Protein AF-A0A9X4KDI1-F1 (afdb_monomer_lite)

Foldseek 3Di:
DLLCCCVVVVDQDPVVSCVVPVPCVPPNPCVVVSLVSSCVNCPPSRDPVVNPADDQDPQAPDHPVRLLVCCVVVVPQALLCSCVVRVGNDSVDDLRSLLVSLVSNCVVPVPRHDRDLVSFDPCSNLLWDQDPVRATKFWFDDQLLDDDPVLVVLVVVLCVVQVQVDWDQDPQNTTIRTDGHSVCSVVSCVSSVGHRQCCQGQFANHEHFDCAPVPDPQHQGRRRVVRNVVCVVRVPPRDHGPDYHYGYRHDPPDDDPDDDDDDD

Sequence (264 aa):
MIVDAIRERELTTVDEIKLATGATRSCGGCKPVVEQILKLTLGDKYDSAAAKQAGICDCTPLSRDEVVAAIKEKGLITSKEVRYALDWNNKEGCSKCRPALNYYLGMIWPQEHEDEKDSRFVNERMHGNIQKDGTFGVVPRMYGGVTTPEDLRLIADVAVKYNVKLVKVTGGQRLDLLGVKREDLPAIWSDLGMPSGYAYAKALRTVKTCVGSQFCRFGTKDSMGMGIVLEKSTSGSTCRPSSRWRSTAVRATAPSRRRRISAS

InterPro domains:
  IPR005117 Nitrite/Sulfite reductase ferredoxin-like domain [PF03460] (130-192)
  IPR007419 BFD-like [2Fe-2S]-binding domain [PF04324] (1-39)
  IPR007419 BFD-like [2Fe-2S]-binding domain [PF04324] (56-105)
  IPR036136 Nitrite/Sulfite reductase ferredoxin-like domain superfamily [SSF55124] (91-210)
  IPR041854 BFD-like [2Fe-2S]-binding domain superfamily [G3DSA:1.10.10.1100] (1-43)
  IPR045854 Nitrite and sulphite reductase 4Fe-4S domain-like superfamily [SSF56014] (202-236)
  IPR052034 Nitrite reductase [NAD(P)H]-like [PTHR43809] (2-233)

Structure (mmCIF, N/CA/C/O backbone):
data_AF-A0A9X4KDI1-F1
#
_entry.id   AF-A0A9X4KDI1-F1
#
loop_
_atom_site.group_PDB
_atom_site.id
_atom_site.type_symbol
_atom_site.label_atom_id
_atom_site.label_alt_id
_atom_site.label_comp_id
_atom_site.label_asym_id
_atom_site.label_entity_id
_atom_site.label_seq_id
_atom_site.pdbx_PDB_ins_code
_atom_site.Cartn_x
_atom_site.Cartn_y
_atom_site.Cartn_z
_atom_site.occupancy
_atom_site.B_iso_or_equiv
_atom_site.auth_seq_id
_atom_site.auth_comp_id
_atom_site.auth_asym_id
_atom_site.auth_atom_id
_atom_site.pdbx_PDB_model_num
ATOM 1 N N . MET A 1 1 ? 5.965 13.837 32.698 1.00 72.38 1 MET A N 1
ATOM 2 C CA . MET A 1 1 ? 5.377 14.313 31.424 1.00 72.38 1 MET A CA 1
ATOM 3 C C . MET A 1 1 ? 3.939 13.837 31.198 1.00 72.38 1 MET A C 1
ATOM 5 O O . MET A 1 1 ? 3.096 14.687 30.973 1.00 72.38 1 MET A O 1
ATOM 9 N N . ILE A 1 2 ? 3.616 12.529 31.241 1.00 79.94 2 ILE A N 1
ATOM 10 C CA . ILE A 1 2 ? 2.208 12.067 31.119 1.00 79.94 2 ILE A CA 1
ATOM 11 C C . ILE A 1 2 ? 1.446 12.244 32.442 1.00 79.94 2 ILE A C 1
ATOM 13 O O . ILE A 1 2 ? 0.358 12.801 32.436 1.00 79.94 2 ILE A O 1
ATOM 17 N N . VAL A 1 3 ? 2.033 11.834 33.573 1.00 82.19 3 VAL A N 1
ATOM 18 C CA . VAL A 1 3 ? 1.427 11.996 34.911 1.00 82.19 3 VAL A CA 1
ATOM 19 C C . VAL A 1 3 ? 1.219 13.473 35.257 1.00 82.19 3 VAL A C 1
ATOM 21 O O . VAL A 1 3 ? 0.146 13.840 35.721 1.00 82.19 3 VAL A O 1
ATOM 24 N N . ASP A 1 4 ? 2.205 14.324 34.962 1.00 82.94 4 ASP A N 1
ATOM 25 C CA . ASP A 1 4 ? 2.094 15.774 35.181 1.00 82.94 4 ASP A CA 1
ATOM 26 C C . ASP A 1 4 ? 0.965 16.376 34.332 1.00 82.94 4 ASP A C 1
ATOM 28 O O . ASP A 1 4 ? 0.135 17.107 34.853 1.00 82.94 4 ASP A O 1
ATOM 32 N N . ALA A 1 5 ? 0.840 15.975 33.059 1.00 81.81 5 ALA A N 1
ATOM 33 C CA . ALA A 1 5 ? -0.253 16.425 32.197 1.00 81.81 5 ALA A CA 1
ATOM 34 C C . ALA A 1 5 ? -1.639 15.969 32.687 1.00 81.81 5 ALA A C 1
ATOM 36 O O . ALA A 1 5 ? -2.600 16.718 32.540 1.00 81.81 5 ALA A O 1
ATOM 37 N N . ILE A 1 6 ? -1.750 14.770 33.273 1.00 81.31 6 ILE A N 1
ATOM 38 C CA . ILE A 1 6 ? -2.996 14.286 33.892 1.00 81.31 6 ILE A CA 1
ATOM 39 C C . ILE A 1 6 ? -3.351 15.139 35.116 1.00 81.31 6 ILE A C 1
ATOM 41 O O . ILE A 1 6 ? -4.511 15.491 35.290 1.00 81.31 6 ILE A O 1
ATOM 45 N N . ARG A 1 7 ? -2.365 15.491 35.951 1.00 80.00 7 ARG A N 1
ATOM 46 C CA . ARG A 1 7 ? -2.583 16.252 37.193 1.00 80.00 7 ARG A CA 1
ATOM 47 C C . ARG A 1 7 ? -2.843 17.739 36.958 1.00 80.00 7 ARG A C 1
ATOM 49 O O . ARG A 1 7 ? -3.709 18.301 37.608 1.00 80.00 7 ARG A O 1
ATOM 56 N N . GLU A 1 8 ? -2.106 18.369 36.047 1.00 82.94 8 GLU A N 1
ATOM 57 C CA . GLU A 1 8 ? -2.199 19.813 35.782 1.00 82.94 8 GLU A CA 1
ATOM 58 C C . GLU A 1 8 ? -3.407 20.192 34.922 1.00 82.94 8 GLU A C 1
ATOM 60 O O . GLU A 1 8 ? -3.886 21.319 34.999 1.00 82.94 8 GLU A O 1
ATOM 65 N N . ARG A 1 9 ? -3.872 19.276 34.063 1.00 77.00 9 ARG A N 1
ATOM 66 C CA . ARG A 1 9 ? -4.963 19.531 33.106 1.00 77.00 9 ARG A CA 1
ATOM 67 C C . ARG A 1 9 ? -6.193 18.657 33.341 1.00 77.00 9 ARG A C 1
ATOM 69 O O . ARG A 1 9 ? -7.075 18.649 32.493 1.00 77.00 9 ARG A O 1
ATOM 76 N N . GLU A 1 10 ? -6.205 17.902 34.439 1.00 77.25 10 GLU A N 1
ATOM 77 C CA . GLU A 1 10 ? -7.308 17.027 34.863 1.00 77.25 10 GLU A CA 1
ATOM 78 C C . GLU A 1 10 ? -7.830 16.099 33.749 1.00 77.25 10 GLU A C 1
ATOM 80 O O . GLU A 1 10 ? -9.028 15.865 33.616 1.00 77.25 10 GLU A O 1
ATOM 85 N N . LEU A 1 11 ? -6.924 15.564 32.921 1.00 79.31 11 LEU A N 1
ATOM 86 C CA . LEU A 1 11 ? -7.298 14.726 31.776 1.00 79.31 11 LEU A CA 1
ATOM 87 C C . LEU A 1 11 ? -7.800 13.364 32.260 1.00 79.31 11 LEU A C 1
ATOM 89 O O . LEU A 1 11 ? -7.108 12.678 33.017 1.00 79.31 11 LEU A O 1
ATOM 93 N N . THR A 1 12 ? -8.961 12.943 31.770 1.00 75.31 12 THR A N 1
ATOM 94 C CA . THR A 1 12 ? -9.635 11.712 32.213 1.00 75.31 12 THR A CA 1
ATOM 95 C C . THR A 1 12 ? -9.639 10.619 31.151 1.00 75.31 12 THR A C 1
ATOM 97 O O . THR A 1 12 ? -9.780 9.440 31.481 1.00 75.31 12 THR A O 1
ATOM 100 N N . THR A 1 13 ? -9.407 10.973 29.881 1.00 75.81 13 THR A N 1
ATOM 101 C CA . THR A 1 13 ? -9.483 10.028 28.759 1.00 75.81 13 THR A CA 1
ATOM 102 C C . THR A 1 13 ? -8.156 9.843 28.016 1.00 75.81 13 THR A C 1
ATOM 104 O O . THR A 1 13 ? -7.264 10.696 27.997 1.00 75.81 13 THR A O 1
ATOM 107 N N . VAL A 1 14 ? -8.018 8.698 27.339 1.00 77.06 14 VAL A N 1
ATOM 108 C CA . VAL A 1 14 ? -6.842 8.392 26.504 1.00 77.06 14 VAL A CA 1
ATOM 109 C C . VAL A 1 14 ? -6.731 9.357 25.317 1.00 77.06 14 VAL A C 1
ATOM 111 O O . VAL A 1 14 ? -5.620 9.719 24.920 1.00 77.06 14 VAL A O 1
ATOM 114 N N . ASP A 1 15 ? -7.859 9.794 24.751 1.00 75.62 15 ASP A N 1
ATOM 115 C CA . ASP A 1 15 ? -7.873 10.716 23.612 1.00 75.62 15 ASP A CA 1
ATOM 116 C C . ASP A 1 15 ? -7.430 12.133 24.005 1.00 75.62 15 ASP A C 1
ATOM 118 O O . ASP A 1 15 ? -6.670 12.764 23.266 1.00 75.62 15 ASP A O 1
ATOM 122 N N . GLU A 1 16 ? -7.782 12.593 25.205 1.00 78.56 16 GLU A N 1
ATOM 123 C CA . GLU A 1 16 ? -7.271 13.841 25.780 1.00 78.56 16 GLU A CA 1
ATOM 124 C C . GLU A 1 16 ? -5.752 13.800 25.988 1.00 78.56 16 GLU A C 1
ATOM 126 O O . GLU A 1 16 ? -5.032 14.707 25.555 1.00 78.56 16 GLU A O 1
ATOM 131 N N . ILE A 1 17 ? -5.223 12.708 26.555 1.00 80.62 17 ILE A N 1
ATOM 132 C CA . ILE A 1 17 ? -3.769 12.515 26.695 1.00 80.62 17 ILE A CA 1
ATOM 133 C C . ILE A 1 17 ? -3.089 12.504 25.327 1.00 80.62 17 ILE A C 1
ATOM 135 O O . ILE A 1 17 ? -2.010 13.081 25.156 1.00 80.62 17 ILE A O 1
ATOM 139 N N . LYS A 1 18 ? -3.701 11.857 24.336 1.00 80.75 18 LYS A N 1
ATOM 140 C CA . LYS A 1 18 ? -3.181 11.785 22.969 1.00 80.75 18 LYS A CA 1
ATOM 141 C C . LYS A 1 18 ? -3.127 13.155 22.297 1.00 80.75 18 LYS A C 1
ATOM 143 O O . LYS A 1 18 ? -2.182 13.417 21.546 1.00 80.75 18 LYS A O 1
ATOM 148 N N . LEU A 1 19 ? -4.102 14.025 22.555 1.00 81.06 19 LEU A N 1
ATOM 149 C CA . LEU A 1 19 ? -4.108 15.404 22.067 1.00 81.06 19 LEU A CA 1
ATOM 150 C C . LEU A 1 19 ? -3.054 16.260 22.778 1.00 81.06 19 LEU A C 1
ATOM 152 O O . LEU A 1 19 ? -2.306 16.966 22.103 1.00 81.06 19 LEU A O 1
ATOM 156 N N . ALA A 1 20 ? -2.940 16.145 24.102 1.00 81.25 20 ALA A N 1
ATOM 157 C CA . ALA A 1 20 ? -2.051 16.976 24.912 1.00 81.25 20 ALA A CA 1
ATOM 158 C C . ALA A 1 20 ? -0.567 16.580 24.821 1.00 81.25 20 ALA A C 1
ATOM 160 O O . ALA A 1 20 ? 0.305 17.445 24.795 1.00 81.25 20 ALA A O 1
ATOM 161 N N . THR A 1 21 ? -0.265 15.279 24.780 1.00 81.00 21 THR A N 1
ATOM 162 C CA . THR A 1 21 ? 1.112 14.758 24.914 1.00 81.00 21 THR A CA 1
ATOM 163 C C . THR A 1 21 ? 1.635 14.076 23.652 1.00 81.00 21 THR A C 1
ATOM 165 O O . THR A 1 21 ? 2.826 13.787 23.544 1.00 81.00 21 THR A O 1
ATOM 168 N N . GLY A 1 22 ? 0.754 13.764 22.696 1.00 76.62 22 GLY A N 1
ATOM 169 C CA . GLY A 1 22 ? 1.100 12.982 21.509 1.00 76.62 22 GLY A CA 1
ATOM 170 C C . GLY A 1 22 ? 1.363 11.493 21.779 1.00 76.62 22 GLY A C 1
ATOM 171 O O . GLY A 1 22 ? 1.626 10.746 20.829 1.00 76.62 22 GLY A O 1
ATOM 172 N N . ALA A 1 23 ? 1.267 11.026 23.030 1.00 77.81 23 ALA A N 1
ATOM 173 C CA . ALA A 1 23 ? 1.320 9.603 23.353 1.00 77.81 23 ALA A CA 1
ATOM 174 C C . ALA A 1 23 ? 0.185 8.851 22.634 1.00 77.81 23 ALA A C 1
ATOM 176 O O . ALA A 1 23 ? -0.891 9.398 22.419 1.00 77.81 23 ALA A O 1
ATOM 177 N N . THR A 1 24 ? 0.420 7.598 22.224 1.00 75.00 24 THR A N 1
ATOM 178 C CA . THR A 1 24 ? -0.515 6.740 21.451 1.00 75.00 24 THR A CA 1
ATOM 179 C C . THR A 1 24 ? -0.845 7.183 20.013 1.00 75.00 24 THR A C 1
ATOM 181 O O . THR A 1 24 ? -1.535 6.457 19.299 1.00 75.00 24 THR A O 1
ATOM 184 N N . ARG A 1 25 ? -0.306 8.311 19.519 1.00 72.69 25 ARG A N 1
ATOM 185 C CA . ARG A 1 25 ? -0.670 8.881 18.205 1.00 72.69 25 ARG A CA 1
ATOM 186 C C . ARG A 1 25 ? -0.229 8.054 16.983 1.00 72.69 25 ARG A C 1
ATOM 188 O O . ARG A 1 25 ? -0.911 8.107 15.965 1.00 72.69 25 ARG A O 1
ATOM 195 N N . SER A 1 26 ? 0.894 7.330 17.044 1.00 59.78 26 SER A N 1
ATOM 196 C CA . SER A 1 26 ? 1.508 6.703 15.855 1.00 59.78 26 SER A CA 1
ATOM 197 C C . SER A 1 26 ? 1.258 5.195 15.730 1.00 59.78 26 SER A C 1
ATOM 199 O O . SER A 1 26 ? 0.545 4.756 14.835 1.00 59.78 26 SER A O 1
ATOM 201 N N . CYS A 1 27 ? 1.857 4.385 16.602 1.00 61.78 27 CYS A N 1
ATOM 202 C CA . CYS A 1 27 ? 1.817 2.922 16.521 1.00 61.78 27 CYS A CA 1
ATOM 203 C C . CYS A 1 27 ? 0.787 2.283 17.463 1.00 61.78 27 CYS A C 1
ATOM 205 O O . CYS A 1 27 ? 0.544 1.082 17.368 1.00 61.78 27 CYS A O 1
ATOM 207 N N . GLY A 1 28 ? 0.228 3.059 18.399 1.00 67.38 28 GLY A N 1
ATOM 208 C CA . GLY A 1 28 ? -0.720 2.589 19.414 1.00 67.38 28 GLY A CA 1
ATOM 209 C C . GLY A 1 28 ? -0.148 1.591 20.431 1.00 67.38 28 GLY A C 1
ATOM 210 O O . GLY A 1 28 ? -0.862 1.195 21.341 1.00 67.38 28 GLY A O 1
ATOM 211 N N . GLY A 1 29 ? 1.127 1.196 20.321 1.00 75.44 29 GLY A N 1
ATOM 212 C CA . GLY A 1 29 ? 1.723 0.159 21.173 1.00 75.44 29 GLY A CA 1
ATOM 213 C C . GLY A 1 29 ? 1.796 0.537 22.653 1.00 75.44 29 GLY A C 1
ATOM 214 O O . GLY A 1 29 ? 1.696 -0.329 23.510 1.00 75.44 29 GLY A O 1
ATOM 215 N N . CYS A 1 30 ? 1.904 1.832 22.962 1.00 79.50 30 CYS A N 1
ATOM 216 C CA . CYS A 1 30 ? 1.895 2.327 24.337 1.00 79.50 30 CYS A CA 1
ATOM 217 C C . CYS A 1 30 ? 0.488 2.559 24.911 1.00 79.50 30 CYS A C 1
ATOM 219 O O . CYS A 1 30 ? 0.387 2.946 26.070 1.00 79.50 30 CYS A O 1
ATOM 221 N N . LYS A 1 31 ? -0.592 2.322 24.148 1.00 79.81 31 LYS A N 1
ATOM 222 C CA . LYS A 1 31 ? -1.971 2.564 24.607 1.00 79.81 31 LYS A CA 1
ATOM 223 C C . LYS A 1 31 ? -2.327 1.801 25.898 1.00 79.81 31 LYS A C 1
ATOM 225 O O . LYS A 1 31 ? -2.778 2.466 26.825 1.00 79.81 31 LYS A O 1
ATOM 230 N N . PRO A 1 32 ? -2.028 0.493 26.040 1.00 81.81 32 PRO A N 1
ATOM 231 C CA . PRO A 1 32 ? -2.347 -0.241 27.270 1.00 81.81 32 PRO A CA 1
ATOM 232 C C . PRO A 1 32 ? -1.590 0.289 28.496 1.00 81.81 32 PRO A C 1
ATOM 234 O O . PRO A 1 32 ? -2.118 0.323 29.600 1.00 81.81 32 PRO A O 1
ATOM 237 N N . VAL A 1 33 ? -0.350 0.747 28.299 1.00 84.00 33 VAL A N 1
ATOM 238 C CA . VAL A 1 33 ? 0.472 1.323 29.374 1.00 84.00 33 VAL A CA 1
ATOM 239 C C . VAL A 1 33 ? -0.074 2.688 29.800 1.00 84.00 33 VAL A C 1
ATOM 241 O O . VAL A 1 33 ? -0.097 3.004 30.983 1.00 84.00 33 VAL A O 1
ATOM 244 N N . VAL A 1 34 ? -0.560 3.495 28.853 1.00 82.81 34 VAL A N 1
ATOM 245 C CA . VAL A 1 34 ? -1.196 4.789 29.154 1.00 82.81 34 VAL A CA 1
ATOM 246 C C . VAL A 1 34 ? -2.523 4.598 29.896 1.00 82.81 34 VAL A C 1
ATOM 248 O O . VAL A 1 34 ? -2.781 5.332 30.844 1.00 82.81 34 VAL A O 1
ATOM 251 N N . GLU A 1 35 ? -3.319 3.589 29.538 1.00 81.88 35 GLU A N 1
ATOM 252 C CA . GLU A 1 35 ? -4.541 3.216 30.272 1.00 81.88 35 GLU A CA 1
ATOM 253 C C . GLU A 1 35 ? -4.233 2.775 31.712 1.00 81.88 35 GLU A C 1
ATOM 255 O O . GLU A 1 35 ? -4.928 3.171 32.645 1.00 81.88 35 GLU A O 1
ATOM 260 N N . GLN A 1 36 ? -3.147 2.024 31.924 1.00 82.00 36 GLN A N 1
ATOM 261 C CA . GLN A 1 36 ? -2.684 1.667 33.270 1.00 82.00 36 GLN A CA 1
ATOM 262 C C . GLN A 1 36 ? -2.247 2.895 34.079 1.00 82.00 36 GLN A C 1
ATOM 264 O O . GLN A 1 36 ? -2.590 3.002 35.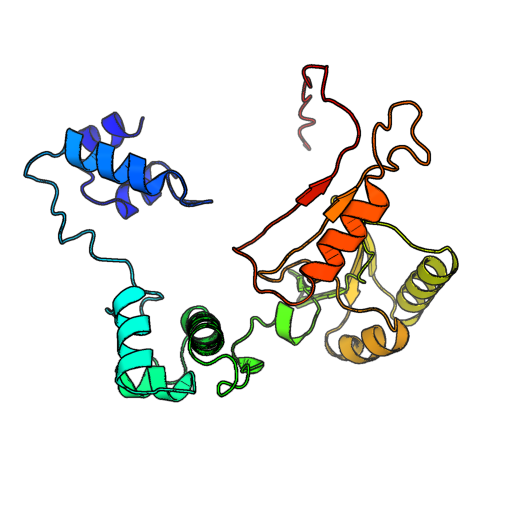253 1.00 82.00 36 GLN A O 1
ATOM 269 N N . ILE A 1 37 ? -1.529 3.841 33.462 1.00 84.62 37 ILE A N 1
ATOM 270 C CA . ILE A 1 37 ? -1.122 5.093 34.120 1.00 84.62 37 ILE A CA 1
ATOM 271 C C . ILE A 1 37 ? -2.352 5.928 34.495 1.00 84.62 37 ILE A C 1
ATOM 273 O O . ILE A 1 37 ? -2.413 6.429 35.615 1.00 84.62 37 ILE A O 1
ATOM 277 N N . LEU A 1 38 ? -3.344 6.045 33.607 1.00 80.56 38 LEU A N 1
ATOM 278 C CA . LEU A 1 38 ? -4.619 6.712 33.895 1.00 80.56 38 LEU A CA 1
ATOM 279 C C . LEU A 1 38 ? -5.330 6.066 35.088 1.00 80.56 38 LEU A C 1
ATOM 281 O O . LEU A 1 38 ? -5.679 6.767 36.035 1.00 80.56 38 LEU A O 1
ATOM 285 N N . LYS A 1 39 ? -5.449 4.733 35.091 1.00 80.75 39 LYS A N 1
ATOM 286 C CA . LYS A 1 39 ? -6.068 3.979 36.189 1.00 80.75 39 LYS A CA 1
ATOM 287 C C . LYS A 1 39 ? -5.353 4.200 37.527 1.00 80.75 39 LYS A C 1
ATOM 289 O O . LYS A 1 39 ? -6.007 4.394 38.543 1.00 80.75 39 LYS A O 1
ATOM 294 N N . LEU A 1 40 ? -4.019 4.206 37.533 1.00 82.25 40 LEU A N 1
ATOM 295 C CA . LEU A 1 40 ? -3.223 4.437 38.746 1.00 82.25 40 LEU A CA 1
ATOM 296 C C . LEU A 1 40 ? -3.260 5.895 39.226 1.00 82.25 40 LEU A C 1
ATOM 298 O O . LEU A 1 40 ? -3.109 6.142 40.418 1.00 82.25 40 LEU A O 1
ATOM 302 N N . THR A 1 41 ? -3.429 6.857 38.316 1.00 80.56 41 THR A N 1
ATOM 303 C CA . THR A 1 41 ? -3.367 8.291 38.648 1.00 80.56 41 THR A CA 1
ATOM 304 C C . THR A 1 41 ? -4.729 8.852 39.059 1.00 80.56 41 THR A C 1
ATOM 306 O O . THR A 1 41 ? -4.784 9.711 39.933 1.00 80.56 41 THR A O 1
ATOM 309 N N . LEU A 1 42 ? -5.819 8.377 38.447 1.00 76.00 42 LEU A N 1
ATOM 310 C CA . LEU A 1 42 ? -7.187 8.844 38.703 1.00 76.00 42 LEU A CA 1
ATOM 311 C C . LEU A 1 42 ? -7.952 7.959 39.701 1.00 76.00 42 LEU A C 1
ATOM 313 O O . LEU A 1 42 ? -8.954 8.411 40.254 1.00 76.00 42 LEU A O 1
ATOM 317 N N . GLY A 1 43 ? -7.490 6.726 39.952 1.00 73.81 43 GLY A N 1
ATOM 318 C CA . GLY A 1 43 ? -8.130 5.795 40.886 1.00 73.81 43 GLY A CA 1
ATOM 319 C C . GLY A 1 43 ? -9.602 5.565 40.535 1.00 73.81 43 GLY A C 1
ATOM 320 O O . GLY A 1 43 ? -9.922 5.220 39.398 1.00 73.81 43 GLY A O 1
ATOM 321 N N . ASP A 1 44 ? -10.494 5.824 41.492 1.00 62.97 44 ASP A N 1
ATOM 322 C CA . ASP A 1 44 ? -11.950 5.647 41.359 1.00 62.97 44 ASP A CA 1
ATOM 323 C C . ASP A 1 44 ? -12.624 6.652 40.407 1.00 62.97 44 ASP A C 1
ATOM 325 O O . ASP A 1 44 ? -13.766 6.448 40.003 1.00 62.97 44 ASP A O 1
ATOM 329 N N . LYS A 1 45 ? -11.930 7.731 40.010 1.00 63.28 45 LYS A N 1
ATOM 330 C CA . LYS A 1 45 ? -12.422 8.687 38.999 1.00 63.28 45 LYS A CA 1
ATOM 331 C C . LYS A 1 45 ? -12.198 8.210 37.562 1.00 63.28 45 LYS A C 1
ATOM 333 O O . LYS A 1 45 ? -12.645 8.867 36.624 1.00 63.28 45 LYS A O 1
ATOM 338 N N . TYR A 1 46 ? -11.480 7.103 37.365 1.00 63.72 46 TYR A N 1
ATOM 339 C CA . TYR A 1 46 ? -11.290 6.523 36.042 1.00 63.72 46 TYR A CA 1
ATOM 340 C C . TYR A 1 46 ? -12.517 5.700 35.651 1.00 63.72 46 TYR A C 1
ATOM 342 O O . TYR A 1 46 ? -12.659 4.539 36.042 1.00 63.72 46 TYR A O 1
ATOM 350 N N . ASP A 1 47 ? -13.391 6.293 34.841 1.00 61.59 47 ASP A N 1
ATOM 351 C CA . ASP A 1 47 ? -14.515 5.565 34.275 1.00 61.59 47 ASP A CA 1
ATOM 352 C C . ASP A 1 47 ?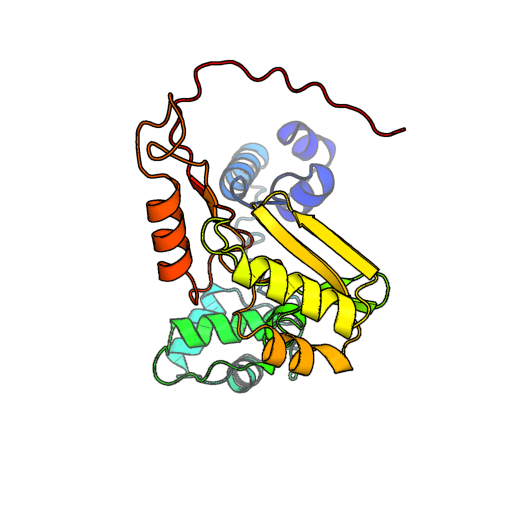 -14.026 4.589 33.191 1.00 61.59 47 ASP A C 1
ATOM 354 O O . ASP A 1 47 ? -13.850 4.920 32.015 1.00 61.59 47 ASP A O 1
ATOM 358 N N . SER A 1 48 ? -13.802 3.341 33.602 1.00 55.47 48 SER A N 1
ATOM 359 C CA . SER A 1 48 ? -13.474 2.245 32.687 1.00 55.47 48 SER A CA 1
ATOM 360 C C . SER A 1 48 ? -14.563 1.981 31.633 1.00 55.47 48 SER A C 1
ATOM 362 O O . SER A 1 48 ? -14.260 1.372 30.605 1.00 55.47 48 SER A O 1
ATOM 364 N N . ALA A 1 49 ? -15.797 2.470 31.832 1.00 50.22 49 ALA A N 1
ATOM 365 C CA . ALA A 1 49 ? -16.873 2.397 30.848 1.00 50.22 49 ALA A CA 1
ATOM 366 C C . ALA A 1 49 ? -16.801 3.523 29.800 1.00 50.22 49 ALA A C 1
ATOM 368 O O . ALA A 1 49 ? -17.193 3.293 28.657 1.00 50.22 49 ALA A O 1
ATOM 369 N N . ALA A 1 50 ? -16.236 4.693 30.122 1.00 50.09 50 ALA A N 1
ATOM 370 C CA . ALA A 1 50 ? -15.971 5.765 29.151 1.00 50.09 50 ALA A CA 1
ATOM 371 C C . ALA A 1 50 ? -14.835 5.408 28.171 1.00 50.09 50 ALA A C 1
ATOM 373 O O . ALA A 1 50 ? -14.763 5.932 27.062 1.00 50.09 50 ALA A O 1
ATOM 374 N N . ALA A 1 51 ? -13.983 4.445 28.537 1.00 50.84 51 ALA A N 1
ATOM 375 C CA . ALA A 1 51 ? -12.998 3.837 27.645 1.00 50.84 51 ALA A CA 1
ATOM 376 C C . ALA A 1 51 ? -13.609 2.823 26.650 1.00 50.84 51 ALA A C 1
ATOM 378 O O . ALA A 1 51 ? -12.853 2.114 25.972 1.00 50.84 51 ALA A O 1
ATOM 379 N N . LYS A 1 52 ? -14.950 2.727 26.551 1.00 50.88 52 LYS A N 1
ATOM 380 C CA . LYS A 1 52 ? -15.656 1.870 25.586 1.00 50.88 52 LYS A CA 1
ATOM 381 C C . LYS A 1 52 ? -15.240 2.207 24.155 1.00 50.88 52 LYS A C 1
ATOM 383 O O . LYS A 1 52 ? -15.718 3.135 23.519 1.00 50.88 52 LYS A O 1
ATOM 388 N N . GLN A 1 53 ? -14.279 1.406 23.707 1.00 55.53 53 GLN A N 1
ATOM 389 C CA . GLN A 1 53 ? -13.995 0.963 22.352 1.00 55.53 53 GLN A CA 1
ATOM 390 C C . GLN A 1 53 ? -14.408 1.953 21.257 1.00 55.53 53 GLN A C 1
ATOM 392 O O . GLN A 1 53 ? -15.453 1.801 20.634 1.00 55.53 53 GLN A O 1
ATOM 397 N N . ALA A 1 54 ? -13.524 2.919 20.981 1.00 60.31 54 ALA A N 1
ATOM 398 C CA . ALA A 1 54 ? -13.619 3.787 19.812 1.00 60.31 54 ALA A CA 1
ATOM 399 C C . ALA A 1 54 ? -14.034 2.974 18.573 1.00 60.31 54 ALA A C 1
ATOM 401 O O . ALA A 1 54 ? -13.304 2.073 18.135 1.00 60.31 54 ALA A O 1
ATOM 402 N N . GLY A 1 55 ? -15.221 3.283 18.048 1.00 66.81 55 GLY A N 1
ATOM 403 C CA . GLY A 1 55 ? -15.752 2.672 16.841 1.00 66.81 55 GLY A CA 1
ATOM 404 C C . GLY A 1 55 ? -14.818 2.877 15.648 1.00 66.81 55 GLY A C 1
ATOM 405 O O . GLY A 1 55 ? -13.877 3.675 15.663 1.00 66.81 55 GLY A O 1
ATOM 406 N N . ILE A 1 56 ? -15.072 2.143 14.567 1.00 77.81 56 ILE A N 1
ATOM 407 C CA . ILE A 1 56 ? -14.255 2.209 13.340 1.00 77.81 56 ILE A CA 1
ATOM 408 C C . ILE A 1 56 ? -14.218 3.644 12.774 1.00 77.81 56 ILE A C 1
ATOM 410 O O . ILE A 1 56 ? -13.219 4.078 12.188 1.00 77.81 56 ILE A O 1
ATOM 414 N N . CYS A 1 57 ? -15.326 4.370 12.918 1.00 83.06 57 CYS A N 1
ATOM 415 C CA . CYS A 1 57 ? -15.521 5.745 12.476 1.00 83.06 57 CYS A CA 1
ATOM 416 C C . CYS A 1 57 ? -16.752 6.357 13.153 1.00 83.06 57 CYS A C 1
ATOM 418 O O . CYS A 1 57 ? -17.602 5.620 13.640 1.00 83.06 57 CYS A O 1
ATOM 420 N N . ASP A 1 58 ? -16.927 7.667 12.999 1.00 81.62 58 ASP A N 1
ATOM 421 C CA . ASP A 1 58 ? -18.074 8.431 13.520 1.00 81.62 58 ASP A CA 1
ATOM 422 C C . ASP A 1 58 ? -19.432 8.032 12.898 1.00 81.62 58 ASP A C 1
ATOM 424 O O . ASP A 1 58 ? -20.488 8.505 13.308 1.00 81.62 58 ASP A O 1
ATOM 428 N N . CYS A 1 59 ? -19.435 7.161 11.881 1.00 83.06 59 CYS A N 1
ATOM 429 C CA . CYS A 1 59 ? -20.667 6.658 11.270 1.00 83.06 59 CYS A CA 1
ATOM 430 C C . CYS A 1 59 ? -21.366 5.559 12.087 1.00 83.06 59 CYS A C 1
ATOM 432 O O . CYS A 1 59 ? -22.459 5.158 11.698 1.00 83.06 59 CYS A O 1
ATOM 434 N N . THR A 1 60 ? -20.743 5.046 13.152 1.00 84.12 60 THR A N 1
ATOM 435 C CA . THR A 1 60 ? -21.350 4.053 14.044 1.00 84.12 60 THR A CA 1
ATOM 436 C C . THR A 1 60 ? -20.920 4.295 15.491 1.00 84.12 60 THR A C 1
ATOM 438 O O . THR A 1 60 ? -19.749 4.611 15.722 1.00 84.12 60 THR A O 1
ATOM 441 N N . PRO A 1 61 ? -21.825 4.128 16.468 1.00 81.94 61 PRO A N 1
ATOM 442 C CA . PRO A 1 61 ? -21.445 4.060 17.874 1.00 81.94 61 PRO A CA 1
ATOM 443 C C . PRO A 1 61 ? -20.880 2.682 18.261 1.00 81.94 61 PRO A C 1
ATOM 445 O O . PRO A 1 61 ? -20.318 2.553 19.344 1.00 81.94 61 PRO A O 1
ATOM 448 N N . LEU A 1 62 ? -21.028 1.663 17.402 1.00 84.62 62 LEU A N 1
ATOM 449 C CA . LEU A 1 62 ? -20.627 0.291 17.701 1.00 84.62 62 LEU A CA 1
ATOM 450 C C . LEU A 1 62 ? -19.110 0.123 17.697 1.00 84.62 62 LEU A C 1
ATOM 452 O O . LEU A 1 62 ? -18.375 0.694 16.877 1.00 84.62 62 LEU A O 1
ATOM 456 N N . SER A 1 63 ? -18.650 -0.749 18.581 1.00 85.38 63 SER A N 1
ATOM 457 C CA . SER A 1 63 ? -17.255 -1.128 18.660 1.00 85.38 63 SER A CA 1
ATOM 458 C C . SER A 1 63 ? -16.835 -2.059 17.528 1.00 85.38 63 SER A C 1
ATOM 460 O O . SER A 1 63 ? -17.643 -2.705 16.862 1.00 85.38 63 SER A O 1
ATOM 462 N N . ARG A 1 64 ? -15.522 -2.190 17.320 1.00 83.88 64 ARG A N 1
ATOM 463 C CA . ARG A 1 64 ? -14.989 -3.153 16.347 1.00 83.88 64 ARG A CA 1
ATOM 464 C C . ARG A 1 64 ? -15.458 -4.585 16.632 1.00 83.88 64 ARG A C 1
ATOM 466 O O . ARG A 1 64 ? -15.754 -5.311 15.685 1.00 83.88 64 ARG A O 1
ATOM 473 N N . ASP A 1 65 ? -15.473 -4.987 17.897 1.00 84.75 65 ASP A N 1
ATOM 474 C CA . ASP A 1 65 ? -15.783 -6.363 18.284 1.00 84.75 65 ASP A CA 1
ATOM 475 C C . ASP A 1 65 ? -17.283 -6.641 18.141 1.00 84.75 65 ASP A C 1
ATOM 477 O O . ASP A 1 65 ? -17.656 -7.692 17.625 1.00 84.75 65 ASP A O 1
ATOM 481 N N . GLU A 1 66 ? -18.131 -5.666 18.482 1.00 87.56 66 GLU A N 1
ATOM 482 C CA . GLU A 1 66 ? -19.583 -5.723 18.271 1.00 87.56 66 GLU A CA 1
ATOM 483 C C . GLU A 1 66 ? -19.928 -5.853 16.785 1.00 87.56 66 GLU A C 1
ATOM 485 O O . GLU A 1 66 ? -20.760 -6.673 16.402 1.00 87.56 66 GLU A O 1
ATOM 490 N N . VAL A 1 67 ? -19.237 -5.106 15.920 1.00 88.19 67 VAL A N 1
ATOM 491 C CA . VAL A 1 67 ? -19.435 -5.183 14.466 1.00 88.19 67 VAL A CA 1
ATOM 492 C C . VAL A 1 67 ? -19.032 -6.552 13.926 1.00 88.19 67 VAL A C 1
ATOM 494 O O . VAL A 1 67 ? -19.769 -7.147 13.145 1.00 88.19 67 VAL A O 1
ATOM 497 N N . VAL A 1 68 ? -17.881 -7.081 14.348 1.00 88.50 68 VAL A N 1
ATOM 498 C CA . VAL A 1 68 ? -17.417 -8.415 13.932 1.00 88.50 68 VAL A CA 1
ATOM 499 C C . VAL A 1 68 ? -18.354 -9.515 14.438 1.00 88.50 68 VAL A C 1
ATOM 501 O O . VAL A 1 68 ? -18.620 -10.464 13.701 1.00 88.50 68 VAL A O 1
ATOM 504 N N . ALA A 1 69 ? -18.866 -9.395 15.665 1.00 88.88 69 ALA A N 1
ATOM 505 C CA . ALA A 1 69 ? -19.841 -10.327 16.219 1.00 88.88 69 ALA A CA 1
ATOM 506 C C . ALA A 1 69 ? -21.151 -10.300 15.421 1.00 88.88 69 ALA A C 1
ATOM 508 O O . ALA A 1 69 ? -21.621 -11.349 14.988 1.00 88.88 69 ALA A O 1
ATOM 509 N N . ALA A 1 70 ? -21.675 -9.109 15.126 1.00 89.62 70 ALA A N 1
ATOM 510 C CA . ALA A 1 70 ? -22.924 -8.966 14.392 1.00 89.62 70 ALA A CA 1
ATOM 511 C C . ALA A 1 70 ? -22.828 -9.439 12.930 1.00 89.62 70 ALA A C 1
ATOM 513 O O . ALA A 1 70 ? -23.797 -9.980 12.404 1.00 89.62 70 ALA A O 1
ATOM 514 N N . ILE A 1 71 ? -21.665 -9.290 12.277 1.00 90.62 71 ILE A N 1
ATOM 515 C CA . ILE A 1 71 ? -21.418 -9.860 10.939 1.00 90.62 71 ILE A CA 1
ATOM 516 C C . ILE A 1 71 ? -21.561 -11.387 10.963 1.00 90.62 71 ILE A C 1
ATOM 518 O O . ILE A 1 71 ? -22.172 -11.956 10.060 1.00 90.62 71 ILE A O 1
ATOM 522 N N . LYS A 1 72 ? -21.014 -12.042 11.996 1.00 90.31 72 LYS A N 1
ATOM 523 C CA . LYS A 1 72 ? -21.089 -13.500 12.155 1.00 90.31 72 LYS A CA 1
ATOM 524 C C . LYS A 1 72 ? -22.499 -13.966 12.492 1.00 90.31 72 LYS A C 1
ATOM 526 O O . LYS A 1 72 ? -22.974 -14.917 11.890 1.00 90.31 72 LYS A O 1
ATOM 531 N N . GLU A 1 73 ? -23.153 -13.297 13.437 1.00 91.94 73 GLU A N 1
ATOM 532 C CA . GLU A 1 73 ? -24.489 -13.669 13.911 1.00 91.94 73 GLU A CA 1
ATOM 533 C C . GLU A 1 73 ? -25.549 -13.525 12.815 1.00 91.94 73 GLU A C 1
ATOM 535 O O . GLU A 1 73 ? -26.391 -14.401 12.646 1.00 91.94 73 GLU A O 1
ATOM 540 N N . LYS A 1 74 ? -25.487 -12.439 12.035 1.00 89.50 74 LYS A N 1
ATOM 541 C CA . LYS A 1 74 ? -26.461 -12.151 10.975 1.00 89.50 74 LYS A CA 1
ATOM 542 C C . LYS A 1 74 ? -26.084 -12.733 9.607 1.00 89.50 74 LYS A C 1
ATOM 544 O O . LYS A 1 74 ? -26.837 -12.534 8.661 1.00 89.50 74 LYS A O 1
ATOM 549 N N . GLY A 1 75 ? -24.933 -13.403 9.480 1.00 88.12 75 GLY A N 1
ATOM 550 C CA . GLY A 1 75 ? -24.482 -14.008 8.219 1.00 88.12 75 GLY A CA 1
ATOM 551 C C . GLY A 1 75 ? -24.313 -13.002 7.075 1.00 88.12 75 GLY A C 1
ATOM 552 O O . GLY A 1 75 ? -24.692 -13.283 5.945 1.00 88.12 75 GLY A O 1
ATOM 553 N N . LEU A 1 76 ? -23.809 -11.800 7.369 1.00 89.19 76 LEU A N 1
ATOM 554 C CA . LEU A 1 76 ? -23.712 -10.721 6.378 1.00 89.19 76 LEU A CA 1
ATOM 555 C C . LEU A 1 76 ? -22.478 -10.921 5.497 1.00 89.19 76 LEU A C 1
ATOM 557 O O . LEU A 1 76 ? -21.387 -11.148 6.026 1.00 89.19 76 LEU A O 1
ATOM 561 N N . ILE A 1 77 ? -22.641 -10.783 4.178 1.00 88.12 77 ILE A N 1
ATOM 562 C CA . ILE A 1 77 ? -21.588 -11.099 3.199 1.00 88.12 77 ILE A CA 1
ATOM 563 C C . ILE A 1 77 ? -21.063 -9.833 2.518 1.00 88.12 77 ILE A C 1
ATOM 565 O O . ILE A 1 77 ? -19.885 -9.778 2.177 1.00 88.12 77 ILE A O 1
ATOM 569 N N . THR A 1 78 ? -21.870 -8.780 2.361 1.00 86.81 78 THR A N 1
ATOM 570 C CA . THR A 1 78 ? -21.438 -7.545 1.676 1.00 86.81 78 THR A CA 1
ATOM 571 C C . THR A 1 78 ? -21.284 -6.351 2.613 1.00 86.81 78 THR A C 1
ATOM 573 O O . THR A 1 78 ? -21.969 -6.208 3.629 1.00 86.81 78 THR A O 1
ATOM 576 N N . SER A 1 79 ? -20.405 -5.410 2.255 1.00 86.56 79 SER A N 1
ATOM 577 C CA . SER A 1 79 ? -20.153 -4.222 3.075 1.00 86.56 79 SER A CA 1
ATOM 578 C C . SER A 1 79 ? -21.399 -3.336 3.202 1.00 86.56 79 SER A C 1
ATOM 580 O O . SER A 1 79 ? -21.593 -2.674 4.228 1.00 86.56 79 SER A O 1
ATOM 582 N N . LYS A 1 80 ? -22.243 -3.310 2.160 1.00 87.88 80 LYS A N 1
ATOM 583 C CA . LYS A 1 80 ? -23.516 -2.574 2.121 1.00 87.88 80 LYS A CA 1
ATOM 584 C C . LYS A 1 80 ? -24.531 -3.166 3.092 1.00 87.88 80 LYS A C 1
ATOM 586 O O . LYS A 1 80 ? -25.119 -2.409 3.862 1.00 87.88 80 LYS A O 1
ATOM 591 N N . GLU A 1 81 ? -24.682 -4.488 3.103 1.00 88.00 81 GLU A N 1
ATOM 592 C CA . GLU A 1 81 ? -25.575 -5.186 4.033 1.00 88.00 81 GLU A CA 1
ATOM 593 C C . GLU A 1 81 ? -25.187 -4.918 5.482 1.00 88.00 81 GLU A C 1
ATOM 595 O O . GLU A 1 81 ? -26.053 -4.595 6.287 1.00 88.00 81 GLU A O 1
ATOM 600 N N . VAL A 1 82 ? -23.889 -4.938 5.807 1.00 88.62 82 VAL A N 1
ATOM 601 C CA . VAL A 1 82 ? -23.420 -4.612 7.164 1.00 88.62 82 VAL A CA 1
ATOM 602 C C . VAL A 1 82 ? -23.821 -3.200 7.581 1.00 88.62 82 VAL A C 1
ATOM 604 O O . VAL A 1 82 ? -24.346 -3.003 8.675 1.00 88.62 82 VAL A O 1
ATOM 607 N N . ARG A 1 83 ? -23.634 -2.208 6.703 1.00 89.81 83 ARG A N 1
ATOM 608 C CA . ARG A 1 83 ? -24.035 -0.821 6.997 1.00 89.81 83 ARG A CA 1
ATOM 609 C C . ARG A 1 83 ? -25.547 -0.666 7.132 1.00 89.81 83 ARG A C 1
ATOM 611 O O . ARG A 1 83 ? -26.000 0.145 7.935 1.00 89.81 83 ARG A O 1
ATOM 618 N N . TYR A 1 84 ? -26.321 -1.411 6.349 1.00 88.38 84 TYR A N 1
ATOM 619 C CA . TYR A 1 84 ? -27.776 -1.362 6.418 1.00 88.38 84 TYR A CA 1
ATOM 620 C C . TYR A 1 84 ? -28.299 -2.035 7.695 1.00 88.38 84 TYR A C 1
ATOM 622 O O . TYR A 1 84 ? -29.063 -1.424 8.436 1.00 88.38 84 TYR A O 1
ATOM 630 N N . ALA A 1 85 ? -27.820 -3.244 7.998 1.00 88.38 85 ALA A N 1
ATOM 631 C CA . ALA A 1 85 ? -28.266 -4.072 9.118 1.00 88.38 85 ALA A CA 1
ATOM 632 C C . ALA A 1 85 ? -27.818 -3.575 10.503 1.00 88.38 85 ALA A C 1
ATOM 634 O O . ALA A 1 85 ? -28.402 -3.982 11.511 1.00 88.38 85 ALA A O 1
ATOM 635 N N . LEU A 1 86 ? -26.768 -2.749 10.560 1.00 87.69 86 LEU A N 1
ATOM 636 C CA . LEU A 1 86 ? -26.256 -2.119 11.785 1.00 87.69 86 LEU A CA 1
ATOM 637 C C . LEU A 1 86 ? -26.542 -0.613 11.850 1.00 87.69 86 LEU A C 1
ATOM 639 O O . LEU A 1 86 ? -25.915 0.097 12.630 1.00 87.69 86 LEU A O 1
ATOM 643 N N . ASP A 1 87 ? -27.447 -0.139 10.995 1.00 86.69 87 ASP A N 1
ATOM 644 C CA . ASP A 1 87 ? -27.928 1.239 10.942 1.00 86.69 87 ASP A CA 1
ATOM 645 C C . ASP A 1 87 ? -26.822 2.309 10.954 1.00 86.69 87 ASP A C 1
ATOM 647 O O . ASP A 1 87 ? -26.819 3.252 11.739 1.00 86.69 87 ASP A O 1
ATOM 651 N N . TRP A 1 88 ? -25.847 2.172 10.050 1.00 88.06 88 TRP A N 1
ATOM 652 C CA . TRP A 1 88 ? -24.820 3.200 9.878 1.00 88.06 88 TRP A CA 1
ATOM 653 C C . TRP A 1 88 ? -25.455 4.550 9.530 1.00 88.06 88 TRP A C 1
ATOM 655 O O . TRP A 1 88 ? -26.257 4.632 8.594 1.00 88.06 88 TRP A O 1
ATOM 665 N N . ASN A 1 89 ? -24.975 5.620 10.176 1.00 85.31 89 ASN A N 1
ATOM 666 C CA . ASN A 1 89 ? -25.411 7.000 9.919 1.00 85.31 89 ASN A CA 1
ATOM 667 C C . ASN A 1 89 ? -25.246 7.398 8.442 1.00 85.31 89 ASN A C 1
ATOM 669 O O . ASN A 1 89 ? -26.013 8.185 7.899 1.00 85.31 89 ASN A O 1
ATOM 673 N N . ASN A 1 90 ? -24.225 6.847 7.779 1.00 83.69 90 ASN A N 1
ATOM 674 C CA . ASN A 1 90 ? -24.008 7.003 6.347 1.00 83.69 90 ASN A CA 1
ATOM 675 C C . ASN A 1 90 ? -24.125 5.638 5.655 1.00 83.69 90 ASN A C 1
ATOM 677 O O . ASN A 1 90 ? -23.211 4.813 5.753 1.00 83.69 90 ASN A O 1
ATOM 681 N N . LYS A 1 91 ? -25.228 5.436 4.922 1.00 81.06 91 LYS A N 1
ATOM 682 C CA . LYS A 1 91 ? -25.544 4.191 4.197 1.00 81.06 91 LYS A CA 1
ATOM 683 C C . LYS A 1 91 ? -24.537 3.883 3.087 1.00 81.06 91 LYS A C 1
ATOM 685 O O . LYS A 1 91 ? -24.142 2.731 2.896 1.00 81.06 91 LYS A O 1
ATOM 690 N N . GLU A 1 92 ? -24.035 4.919 2.421 1.00 81.06 92 GLU A N 1
ATOM 691 C CA . GLU A 1 92 ? -22.969 4.785 1.433 1.00 81.06 92 GLU A CA 1
ATOM 692 C C . GLU A 1 92 ? -21.642 4.406 2.102 1.00 81.06 92 GLU A C 1
ATOM 694 O O . GLU A 1 92 ? -20.896 3.588 1.569 1.00 81.06 92 GLU A O 1
ATOM 699 N N . GLY A 1 93 ? -21.371 4.912 3.303 1.00 80.81 93 GLY A N 1
ATOM 700 C CA . GLY A 1 93 ? -20.148 4.658 4.061 1.00 80.81 93 GLY A CA 1
ATOM 701 C C . GLY A 1 93 ? -19.014 5.633 3.725 1.00 80.81 93 GLY A C 1
ATOM 702 O O . GLY A 1 93 ? -18.935 6.193 2.635 1.00 80.81 93 GLY A O 1
ATOM 703 N N . CYS A 1 94 ? -18.115 5.849 4.685 1.00 83.88 94 CYS A N 1
ATOM 704 C CA . CYS A 1 94 ? -16.975 6.754 4.565 1.00 83.88 94 CYS A CA 1
ATOM 705 C C . CYS A 1 94 ? -15.690 6.034 4.113 1.00 83.88 94 CYS A C 1
ATOM 707 O O . CYS A 1 94 ? -15.611 4.803 4.075 1.00 83.88 94 CYS A O 1
ATOM 709 N N . SER A 1 95 ? -14.632 6.810 3.857 1.00 79.94 95 SER A N 1
ATOM 710 C CA . SER A 1 95 ? -13.294 6.312 3.492 1.00 79.94 95 SER A CA 1
ATOM 711 C C . SER A 1 95 ? -12.612 5.457 4.570 1.00 79.94 95 SER A C 1
ATOM 713 O O . SER A 1 95 ? -11.581 4.841 4.303 1.00 79.94 95 SER A O 1
ATOM 715 N N . LYS A 1 96 ? -13.164 5.413 5.792 1.00 81.94 96 LYS A N 1
ATOM 716 C CA . LYS A 1 96 ? -12.677 4.571 6.894 1.00 81.94 96 LYS A CA 1
ATOM 717 C C . LYS A 1 96 ? -13.463 3.264 7.007 1.00 81.94 96 LYS A C 1
ATOM 719 O O . LYS A 1 96 ? -12.840 2.208 7.076 1.00 81.94 96 LYS A O 1
ATOM 724 N N . CYS A 1 97 ? -14.801 3.316 7.024 1.00 85.88 97 CYS A N 1
ATOM 725 C CA . CYS A 1 97 ? -15.613 2.120 7.263 1.00 85.88 97 CYS A CA 1
ATOM 726 C C . CYS A 1 97 ? -15.690 1.190 6.055 1.00 85.88 97 CYS A C 1
ATOM 728 O O . CYS A 1 97 ? -15.628 -0.015 6.259 1.00 85.88 97 CYS A O 1
ATOM 730 N N . ARG A 1 98 ? -15.752 1.709 4.820 1.00 85.75 98 ARG A N 1
ATOM 731 C CA . ARG A 1 98 ? -15.805 0.873 3.607 1.00 85.75 98 ARG A CA 1
ATOM 732 C C . ARG A 1 98 ? -14.648 -0.143 3.552 1.00 85.75 98 ARG A C 1
ATOM 734 O O . ARG A 1 98 ? -14.938 -1.338 3.587 1.00 85.75 98 ARG A O 1
ATOM 741 N N . PRO A 1 99 ? -13.364 0.278 3.581 1.00 83.56 99 PRO A N 1
ATOM 742 C CA . PRO A 1 99 ? -12.261 -0.681 3.555 1.00 83.56 99 PRO A CA 1
ATOM 743 C C . PRO A 1 99 ? -12.167 -1.542 4.822 1.00 83.56 99 PRO A C 1
ATOM 745 O O . PRO A 1 99 ? -11.677 -2.665 4.763 1.00 83.56 99 PRO A O 1
ATOM 748 N N . ALA A 1 100 ? -12.602 -1.036 5.982 1.00 85.81 100 ALA A N 1
ATOM 749 C CA . ALA A 1 100 ? -12.576 -1.814 7.222 1.00 85.81 100 ALA A CA 1
ATOM 750 C C . ALA A 1 100 ? -13.580 -2.975 7.196 1.00 85.81 100 ALA A C 1
ATOM 752 O O . ALA A 1 100 ? -13.233 -4.082 7.596 1.00 85.81 100 ALA A O 1
ATOM 753 N N . LEU A 1 101 ? -14.794 -2.729 6.697 1.00 87.75 101 LEU A N 1
ATOM 754 C CA . LEU A 1 101 ? -15.834 -3.747 6.562 1.00 87.75 101 LEU A CA 1
ATOM 755 C C . LEU A 1 101 ? -15.443 -4.806 5.532 1.00 87.75 101 LEU A C 1
ATOM 757 O O . LEU A 1 101 ? -15.520 -5.986 5.847 1.00 87.75 101 LEU A O 1
ATOM 761 N N . ASN A 1 102 ? -14.940 -4.389 4.367 1.00 87.25 102 ASN A N 1
ATOM 762 C CA . ASN A 1 102 ? -14.416 -5.299 3.344 1.00 87.25 102 ASN A CA 1
ATOM 763 C C . ASN A 1 102 ? -13.324 -6.225 3.911 1.00 87.25 102 ASN A C 1
ATOM 765 O O . ASN A 1 102 ? -13.338 -7.435 3.719 1.00 87.25 102 ASN A O 1
ATOM 769 N N . TYR A 1 103 ? -12.416 -5.666 4.718 1.00 85.00 103 TYR A N 1
ATOM 770 C CA . TYR A 1 103 ? -11.392 -6.451 5.403 1.00 85.00 103 TYR A CA 1
ATOM 771 C C . TYR A 1 103 ? -11.976 -7.453 6.416 1.00 85.00 103 TYR A C 1
ATOM 773 O O . TYR A 1 103 ? -11.527 -8.595 6.463 1.00 85.00 103 TYR A O 1
ATOM 781 N N . TYR A 1 104 ? -12.958 -7.061 7.237 1.00 87.81 104 TYR A N 1
ATOM 782 C CA . TYR A 1 104 ? -13.570 -7.989 8.198 1.00 87.81 104 TYR A CA 1
ATOM 783 C C . TYR A 1 104 ? -14.350 -9.103 7.509 1.00 87.81 104 TYR A C 1
ATOM 785 O O . TYR A 1 104 ? -14.228 -10.254 7.916 1.00 87.81 104 TYR A O 1
ATOM 793 N N . LEU A 1 105 ? -15.090 -8.781 6.451 1.00 87.06 105 LEU A N 1
ATOM 794 C CA . LEU A 1 105 ? -15.837 -9.759 5.668 1.00 87.06 105 LEU A CA 1
ATOM 795 C C . LEU A 1 105 ? -14.898 -10.774 5.013 1.00 87.06 105 LEU A C 1
ATOM 797 O O . LEU A 1 105 ? -15.100 -11.967 5.196 1.00 87.06 105 LEU A O 1
ATOM 801 N N . GLY A 1 106 ? -13.799 -10.333 4.392 1.00 84.88 106 GLY A N 1
ATOM 802 C CA . GLY A 1 106 ? -12.797 -11.248 3.828 1.00 84.88 106 GLY A CA 1
ATOM 803 C C . GLY A 1 106 ? -12.074 -12.116 4.868 1.00 84.88 106 GLY A C 1
ATOM 804 O O . GLY A 1 106 ? -11.590 -13.197 4.543 1.00 84.88 106 GLY A O 1
ATOM 805 N N . MET A 1 107 ? -12.006 -11.678 6.130 1.00 85.12 107 MET A N 1
ATOM 806 C CA . MET A 1 107 ? -11.477 -12.501 7.225 1.00 85.12 107 MET A CA 1
ATOM 807 C C . MET A 1 107 ? -12.480 -13.533 7.749 1.00 85.12 107 MET A C 1
ATOM 809 O O . MET A 1 107 ? -12.064 -14.602 8.188 1.00 85.12 107 MET A O 1
ATOM 813 N N . ILE A 1 108 ? -13.767 -13.185 7.797 1.00 86.88 108 ILE A N 1
ATOM 814 C CA . ILE A 1 108 ? -14.820 -14.039 8.365 1.00 86.88 108 ILE A CA 1
ATOM 815 C C . ILE A 1 108 ? -15.307 -15.045 7.315 1.00 86.88 108 ILE A C 1
ATOM 817 O O . ILE A 1 108 ? -15.462 -16.219 7.635 1.00 86.88 108 ILE A O 1
ATOM 821 N N . TRP A 1 109 ? -15.470 -14.593 6.071 1.00 86.50 109 TRP A N 1
ATOM 822 C CA . TRP A 1 109 ? -16.052 -15.329 4.950 1.00 86.50 109 TRP A CA 1
ATOM 823 C C . TRP A 1 109 ? -15.088 -15.391 3.748 1.00 86.50 109 TRP A C 1
ATOM 825 O O . TRP A 1 109 ? -15.398 -14.868 2.680 1.00 86.50 109 TRP A O 1
ATOM 835 N N . PRO A 1 110 ? -13.904 -16.020 3.869 1.00 83.50 110 PRO A N 1
ATOM 836 C CA . PRO A 1 110 ? -12.860 -15.961 2.839 1.00 83.50 110 PRO A CA 1
ATOM 837 C C . PRO A 1 110 ? -13.236 -16.607 1.495 1.00 83.50 110 PRO A C 1
ATOM 839 O O . PRO A 1 110 ? -12.583 -16.319 0.495 1.00 83.50 110 PRO A O 1
ATOM 842 N N . GLN A 1 111 ? -14.232 -17.500 1.463 1.00 82.25 111 GLN A N 1
ATOM 843 C CA . GLN A 1 111 ? -14.699 -18.147 0.228 1.00 82.25 111 GLN A CA 1
ATOM 844 C C . GLN A 1 111 ? -15.961 -17.510 -0.364 1.00 82.25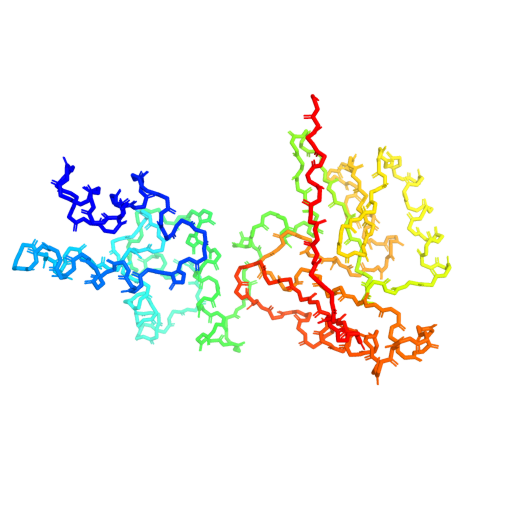 111 GLN A C 1
ATOM 846 O O . GLN A 1 111 ? -16.196 -17.646 -1.559 1.00 82.25 111 GLN A O 1
ATOM 851 N N . GLU A 1 112 ? -16.762 -16.830 0.455 1.00 82.75 112 GLU A N 1
ATOM 852 C CA . GLU A 1 112 ? -18.090 -16.332 0.068 1.00 82.75 112 GLU A CA 1
ATOM 853 C C . GLU A 1 112 ? -18.087 -14.821 -0.177 1.00 82.75 112 GLU A C 1
ATOM 855 O O . GLU A 1 112 ? -18.836 -14.323 -1.014 1.00 82.75 112 GLU A O 1
ATOM 860 N N . HIS A 1 113 ? -17.231 -14.078 0.529 1.00 81.69 113 HIS A N 1
ATOM 861 C CA . HIS A 1 113 ? -17.098 -12.643 0.334 1.00 81.69 113 HIS A CA 1
ATOM 862 C C . HIS A 1 113 ? -16.191 -12.331 -0.860 1.00 81.69 113 HIS A C 1
ATOM 864 O O . HIS A 1 113 ? -14.989 -12.610 -0.841 1.00 81.69 113 HIS A O 1
ATOM 870 N N . GLU A 1 114 ? -16.755 -11.680 -1.875 1.00 79.62 114 GLU A N 1
ATOM 871 C CA . GLU A 1 114 ? -15.979 -11.098 -2.964 1.00 79.62 114 GLU A CA 1
ATOM 872 C C . GLU A 1 114 ? -15.391 -9.742 -2.545 1.00 79.62 114 GLU A C 1
ATOM 874 O O . GLU A 1 114 ? -16.106 -8.844 -2.100 1.00 79.62 114 GLU A O 1
ATOM 879 N N . ASP A 1 115 ? -14.076 -9.582 -2.712 1.00 76.56 115 ASP A N 1
ATOM 880 C CA . ASP A 1 115 ? -13.367 -8.359 -2.337 1.00 76.56 115 ASP A CA 1
ATOM 881 C C . ASP A 1 115 ? -13.835 -7.145 -3.162 1.00 76.56 115 ASP A C 1
ATOM 883 O O . ASP A 1 115 ? -13.552 -7.008 -4.357 1.00 76.56 115 ASP A O 1
ATOM 887 N N . GLU A 1 116 ? -14.512 -6.206 -2.497 1.00 78.62 116 GLU A N 1
ATOM 888 C CA . GLU A 1 116 ? -15.090 -5.025 -3.132 1.00 78.62 116 GLU A CA 1
ATOM 889 C C . GLU A 1 116 ? -13.984 -4.018 -3.496 1.00 78.62 116 GLU A C 1
ATOM 891 O O . GLU A 1 116 ? -13.549 -3.216 -2.662 1.00 78.62 116 GLU A O 1
ATOM 896 N N . LYS A 1 117 ? -13.534 -4.003 -4.758 1.00 70.31 117 LYS A N 1
ATOM 897 C CA . LYS A 1 117 ? -12.463 -3.099 -5.236 1.00 70.31 117 LYS A CA 1
ATOM 898 C C . LYS A 1 117 ? -12.747 -1.613 -4.984 1.00 70.31 117 LYS A C 1
ATOM 900 O O . LYS A 1 117 ? -11.816 -0.855 -4.712 1.00 70.31 117 LYS A O 1
ATOM 905 N N . ASP A 1 118 ? -14.010 -1.194 -5.028 1.00 70.88 118 ASP A N 1
ATOM 906 C CA . ASP A 1 118 ? -14.421 0.195 -4.773 1.00 70.88 118 ASP A CA 1
ATOM 907 C C . ASP A 1 118 ? -14.370 0.602 -3.297 1.00 70.88 118 ASP A C 1
ATOM 909 O O . ASP A 1 118 ? -14.397 1.793 -2.976 1.00 70.88 118 ASP A O 1
ATOM 913 N N . SER A 1 119 ? -14.267 -0.369 -2.389 1.00 67.94 119 SER A N 1
ATOM 914 C CA . SER A 1 119 ? -14.060 -0.101 -0.968 1.00 67.94 119 SER A CA 1
ATOM 915 C C . SER A 1 119 ? -12.588 0.187 -0.638 1.00 67.94 119 SER A C 1
ATOM 917 O O . SER A 1 119 ? -12.299 0.794 0.398 1.00 67.94 119 SER A O 1
ATOM 919 N N . ARG A 1 120 ? -11.654 -0.206 -1.519 1.00 70.38 120 ARG A N 1
ATOM 920 C CA . ARG A 1 120 ? -10.217 0.044 -1.356 1.00 70.38 120 ARG A CA 1
ATOM 921 C C . ARG A 1 120 ? -9.889 1.523 -1.557 1.00 70.38 120 ARG A C 1
ATOM 923 O O . ARG A 1 120 ? -10.585 2.269 -2.246 1.00 70.38 120 ARG A O 1
ATOM 930 N N . PHE A 1 121 ? -8.781 1.971 -0.970 1.00 66.06 121 PHE A N 1
ATOM 931 C CA . PHE A 1 121 ? -8.307 3.340 -1.187 1.00 66.06 121 PHE A CA 1
ATOM 932 C C . PHE A 1 121 ? -7.955 3.568 -2.665 1.00 66.06 121 PHE A C 1
ATOM 934 O O . PHE A 1 121 ? -7.482 2.659 -3.343 1.00 66.06 121 PHE A O 1
ATOM 941 N N . VAL A 1 122 ? -8.105 4.806 -3.154 1.00 61.81 122 VAL A N 1
ATOM 942 C CA . VAL A 1 122 ? -7.817 5.177 -4.558 1.00 61.81 122 VAL A CA 1
ATOM 943 C C . VAL A 1 122 ? -6.425 4.713 -5.003 1.00 61.81 122 VAL A C 1
ATOM 945 O O . VAL A 1 122 ? -6.273 4.215 -6.114 1.00 61.81 122 VAL A O 1
ATOM 948 N N . ASN A 1 123 ? -5.435 4.793 -4.112 1.00 64.31 123 ASN A N 1
ATOM 949 C CA . ASN A 1 123 ? -4.067 4.354 -4.393 1.00 64.31 123 ASN A CA 1
ATOM 950 C C . ASN A 1 123 ? -3.931 2.834 -4.590 1.00 64.31 123 ASN A C 1
ATOM 952 O O . ASN A 1 123 ? -3.047 2.372 -5.306 1.00 64.31 123 ASN A O 1
ATOM 956 N N . GLU A 1 124 ? -4.788 2.049 -3.939 1.00 65.88 124 GLU A N 1
ATOM 957 C CA . GLU A 1 124 ? -4.829 0.592 -4.084 1.00 65.88 124 GLU A CA 1
ATOM 958 C C . GLU A 1 124 ? -5.623 0.186 -5.328 1.00 65.88 124 GLU A C 1
ATOM 960 O O . GLU A 1 124 ? -5.237 -0.766 -5.997 1.00 65.88 124 GLU A O 1
ATOM 965 N N . ARG A 1 125 ? -6.674 0.942 -5.678 1.00 67.25 125 ARG A N 1
ATOM 966 C CA . ARG A 1 125 ? -7.483 0.714 -6.885 1.00 67.25 125 ARG A CA 1
ATOM 967 C C . ARG A 1 125 ? -6.743 1.070 -8.175 1.00 67.25 125 ARG A C 1
ATOM 969 O O . ARG A 1 125 ? -6.834 0.346 -9.155 1.00 67.25 125 ARG A O 1
ATOM 976 N N . MET A 1 126 ? -6.024 2.190 -8.179 1.00 68.06 126 MET A N 1
ATOM 977 C CA . MET A 1 126 ? -5.319 2.696 -9.366 1.00 68.06 126 MET A CA 1
ATOM 978 C C . MET A 1 126 ? -3.892 2.149 -9.488 1.00 68.06 126 MET A C 1
ATOM 980 O O . MET A 1 126 ? -3.168 2.526 -10.406 1.00 68.06 126 MET A O 1
ATOM 984 N N . HIS A 1 127 ? -3.457 1.329 -8.523 1.00 74.88 127 HIS A N 1
ATOM 985 C CA . HIS A 1 127 ? -2.089 0.824 -8.402 1.00 74.88 127 HIS A CA 1
ATOM 986 C C . HIS A 1 127 ? -0.986 1.902 -8.418 1.00 74.88 127 HIS A C 1
ATOM 988 O O . HIS A 1 127 ? 0.193 1.563 -8.488 1.00 74.88 127 HIS A O 1
ATOM 994 N N . GLY A 1 128 ? -1.345 3.180 -8.277 1.00 79.69 128 GLY A N 1
ATOM 995 C CA . GLY A 1 128 ? -0.463 4.344 -8.310 1.00 79.69 128 GLY A CA 1
ATOM 996 C C . GLY A 1 128 ? -0.789 5.318 -7.181 1.00 79.69 128 GLY A C 1
ATOM 997 O O . GLY A 1 128 ? -1.877 5.288 -6.611 1.00 79.69 128 GLY A O 1
ATOM 998 N N . ASN A 1 129 ? 0.163 6.176 -6.825 1.00 82.25 129 ASN A N 1
ATOM 999 C CA . ASN A 1 129 ? 0.013 7.101 -5.703 1.00 82.25 129 ASN A CA 1
ATOM 1000 C C . ASN A 1 129 ? -0.324 8.516 -6.161 1.00 82.25 129 ASN A C 1
ATOM 1002 O O . ASN A 1 129 ? 0.496 9.124 -6.842 1.00 82.25 129 ASN A O 1
ATOM 1006 N N . ILE A 1 130 ? -1.451 9.067 -5.711 1.00 84.56 130 ILE A N 1
ATOM 1007 C CA . ILE A 1 130 ? -1.774 10.475 -5.964 1.00 84.56 130 ILE A CA 1
ATOM 1008 C C . ILE A 1 130 ? -0.786 11.411 -5.245 1.00 84.56 130 ILE A C 1
ATOM 1010 O O . ILE A 1 130 ? -0.466 11.236 -4.064 1.00 84.56 130 ILE A O 1
ATOM 1014 N N . GLN A 1 131 ? -0.277 12.393 -5.977 1.00 84.44 131 GLN A N 1
ATOM 1015 C CA . GLN A 1 131 ? 0.666 13.406 -5.521 1.00 84.44 131 GLN A CA 1
ATOM 1016 C C . GLN A 1 131 ? -0.064 14.722 -5.222 1.00 84.44 131 GLN A C 1
ATOM 1018 O O . GLN A 1 131 ? -1.254 14.878 -5.494 1.00 84.44 131 GLN A O 1
ATOM 1023 N N . LYS A 1 132 ? 0.652 15.692 -4.641 1.00 81.31 132 LYS A N 1
ATOM 1024 C CA . LYS A 1 132 ? 0.076 16.996 -4.256 1.00 81.31 132 LYS A CA 1
ATOM 1025 C C . LYS A 1 132 ? -0.496 17.784 -5.437 1.00 81.31 132 LYS A C 1
ATOM 1027 O O . LYS A 1 132 ? -1.422 18.558 -5.247 1.00 81.31 132 LYS A O 1
ATOM 1032 N N . ASP A 1 133 ? 0.069 17.596 -6.623 1.00 81.88 133 ASP A N 1
ATOM 1033 C CA . ASP A 1 133 ? -0.330 18.251 -7.869 1.00 81.88 133 ASP A CA 1
ATOM 1034 C C . ASP A 1 133 ? -1.422 17.474 -8.632 1.00 81.88 133 ASP A C 1
ATOM 1036 O O . ASP A 1 133 ? -1.732 17.809 -9.770 1.00 81.88 133 ASP A O 1
ATOM 1040 N N . GLY A 1 134 ? -1.994 16.422 -8.031 1.00 83.94 134 GLY A N 1
ATOM 1041 C CA . GLY A 1 134 ? -3.010 15.571 -8.656 1.00 83.94 134 GLY A CA 1
ATOM 1042 C C . GLY A 1 134 ? -2.456 14.557 -9.661 1.00 83.94 134 GLY A C 1
ATOM 1043 O O . GLY A 1 134 ? -3.216 13.723 -10.154 1.00 83.94 134 GLY A O 1
ATOM 1044 N N . THR A 1 135 ? -1.148 14.580 -9.938 1.00 89.12 135 THR A N 1
ATOM 1045 C CA . THR A 1 135 ? -0.484 13.547 -10.742 1.00 89.12 135 THR A CA 1
ATOM 1046 C C . THR A 1 135 ? -0.296 12.265 -9.940 1.00 89.12 135 THR A C 1
ATOM 1048 O O . THR A 1 135 ? -0.494 12.227 -8.724 1.00 89.12 135 THR A O 1
ATOM 1051 N N . PHE A 1 136 ? 0.088 11.190 -10.616 1.00 89.75 136 PHE A N 1
ATOM 1052 C CA . PHE A 1 136 ? 0.318 9.891 -10.015 1.00 89.75 136 PHE A CA 1
ATOM 1053 C C . PHE A 1 136 ? 1.805 9.523 -10.011 1.00 89.75 136 PHE A C 1
ATOM 1055 O O . PHE A 1 136 ? 2.589 9.935 -10.868 1.00 89.75 136 PHE A O 1
ATOM 1062 N N . GLY A 1 137 ? 2.185 8.750 -8.995 1.00 90.50 137 GLY A N 1
ATOM 1063 C CA . GLY A 1 137 ? 3.456 8.046 -8.897 1.00 90.50 137 GLY A CA 1
ATOM 1064 C C . GLY A 1 137 ? 3.273 6.567 -9.212 1.00 90.50 137 GLY A C 1
ATOM 1065 O O . GLY A 1 137 ? 2.406 5.915 -8.617 1.00 90.50 137 GLY A O 1
ATOM 1066 N N . VAL A 1 138 ? 4.086 6.043 -10.122 1.00 90.75 138 VAL A N 1
ATOM 1067 C CA . VAL A 1 138 ? 4.125 4.630 -10.503 1.00 90.75 138 VAL A CA 1
ATOM 1068 C C . VAL A 1 138 ? 5.406 4.021 -9.949 1.00 90.75 138 VAL A C 1
ATOM 1070 O O . VAL A 1 138 ? 6.507 4.462 -10.261 1.00 90.75 138 VAL A O 1
ATOM 1073 N N . VAL A 1 139 ? 5.265 2.993 -9.115 1.00 91.50 139 VAL A N 1
ATOM 1074 C CA . VAL A 1 139 ? 6.401 2.290 -8.504 1.00 91.50 139 VAL A CA 1
ATOM 1075 C C . VAL A 1 139 ? 6.352 0.833 -8.948 1.00 91.50 139 VAL A C 1
ATOM 1077 O O . VAL A 1 139 ? 5.577 0.072 -8.360 1.00 91.50 139 VAL A O 1
ATOM 1080 N N . PRO A 1 140 ? 7.142 0.423 -9.953 1.00 91.12 140 PRO A N 1
ATOM 1081 C CA . PRO A 1 140 ? 7.234 -0.975 -10.362 1.00 91.12 140 PRO A CA 1
ATOM 1082 C C . PRO A 1 140 ? 7.768 -1.858 -9.224 1.00 91.12 140 PRO A C 1
ATOM 1084 O O . PRO A 1 140 ? 8.554 -1.420 -8.372 1.00 91.12 140 PRO A O 1
ATOM 1087 N N . ARG A 1 141 ? 7.318 -3.114 -9.158 1.00 88.69 141 ARG A N 1
ATOM 1088 C CA . ARG A 1 141 ? 7.772 -4.064 -8.134 1.00 88.69 141 ARG A CA 1
ATOM 1089 C C . ARG A 1 141 ? 9.160 -4.605 -8.485 1.00 88.69 141 ARG A C 1
ATOM 1091 O O . ARG A 1 141 ? 9.317 -5.366 -9.428 1.00 88.69 141 ARG A O 1
ATOM 1098 N N . MET A 1 142 ? 10.140 -4.279 -7.646 1.00 90.19 142 MET A N 1
ATOM 1099 C CA . MET A 1 142 ? 11.495 -4.842 -7.683 1.00 90.19 142 MET A CA 1
ATOM 1100 C C . MET A 1 142 ? 11.701 -5.687 -6.422 1.00 90.19 142 MET A C 1
ATOM 1102 O O . MET A 1 142 ? 11.890 -5.137 -5.331 1.00 90.19 142 MET A O 1
ATOM 1106 N N . TYR A 1 143 ? 11.592 -7.012 -6.545 1.00 88.56 143 TYR A N 1
ATOM 1107 C CA . TYR A 1 143 ? 11.640 -7.917 -5.392 1.00 88.56 143 TYR A CA 1
ATOM 1108 C C . TYR A 1 143 ? 13.011 -7.880 -4.716 1.00 88.56 143 TYR A C 1
ATOM 1110 O O . TYR A 1 143 ? 14.041 -8.063 -5.360 1.00 88.56 143 TYR A O 1
ATOM 1118 N N . GLY A 1 144 ? 13.028 -7.617 -3.408 1.00 86.62 144 GLY A N 1
ATOM 1119 C CA . GLY A 1 144 ? 14.259 -7.477 -2.633 1.00 86.62 144 GLY A CA 1
ATOM 1120 C C . GLY A 1 144 ? 15.175 -6.344 -3.111 1.00 86.62 144 GLY A C 1
ATOM 1121 O O . GLY A 1 144 ? 16.340 -6.325 -2.724 1.00 86.62 144 GLY A O 1
ATOM 1122 N N . GLY A 1 145 ? 14.676 -5.418 -3.940 1.00 87.69 145 GLY A N 1
ATOM 1123 C CA . GLY A 1 145 ? 15.477 -4.370 -4.577 1.00 87.69 145 GLY A CA 1
ATOM 1124 C C . GLY A 1 145 ? 16.406 -4.863 -5.691 1.00 87.69 145 GLY A C 1
ATOM 1125 O O . GLY A 1 145 ? 17.358 -4.162 -6.028 1.00 87.69 145 GLY A O 1
ATOM 1126 N N . VAL A 1 146 ? 16.151 -6.057 -6.234 1.00 89.56 146 VAL A N 1
ATOM 1127 C CA . VAL A 1 146 ? 16.912 -6.666 -7.331 1.00 89.56 146 VAL A CA 1
ATOM 1128 C C . VAL A 1 146 ? 16.199 -6.405 -8.658 1.00 89.56 146 VAL A C 1
ATOM 1130 O O . VAL A 1 146 ? 14.971 -6.428 -8.725 1.00 89.56 146 VAL A O 1
ATOM 1133 N N . THR A 1 147 ? 16.974 -6.135 -9.705 1.00 91.50 147 THR A N 1
ATOM 1134 C CA . THR A 1 147 ? 16.493 -5.844 -11.060 1.00 91.50 147 THR A CA 1
ATOM 1135 C C . THR A 1 147 ? 17.537 -6.277 -12.078 1.00 91.50 147 THR A C 1
ATOM 1137 O O . THR A 1 147 ? 18.728 -6.305 -11.757 1.00 91.50 147 THR A O 1
ATOM 1140 N N . THR A 1 148 ? 17.096 -6.628 -13.281 1.00 92.38 148 THR A N 1
ATOM 1141 C CA . THR A 1 148 ? 17.987 -6.927 -14.406 1.00 92.38 148 THR A CA 1
ATOM 1142 C C . THR A 1 148 ? 18.289 -5.662 -15.226 1.00 92.38 148 THR A C 1
ATOM 1144 O O . THR A 1 148 ? 17.535 -4.684 -15.150 1.00 92.38 148 THR A O 1
ATOM 1147 N N . PRO A 1 149 ? 19.386 -5.627 -16.006 1.00 93.81 149 PRO A N 1
ATOM 1148 C CA . PRO A 1 149 ? 19.623 -4.547 -16.965 1.00 93.81 149 PRO A CA 1
ATOM 1149 C C . PRO A 1 149 ? 18.452 -4.346 -17.939 1.00 93.81 149 PRO A C 1
ATOM 1151 O O . PRO A 1 149 ? 18.132 -3.210 -18.283 1.00 93.81 149 PRO A O 1
ATOM 1154 N N . GLU A 1 150 ? 17.790 -5.428 -18.347 1.00 94.06 150 GLU A N 1
ATOM 1155 C CA . GLU A 1 150 ? 16.630 -5.419 -19.239 1.00 94.06 150 GLU A CA 1
ATOM 1156 C C . GLU A 1 150 ? 15.425 -4.736 -18.582 1.00 94.06 150 GLU A C 1
ATOM 1158 O O . GLU A 1 150 ? 14.826 -3.847 -19.184 1.00 94.06 150 GLU A O 1
ATOM 1163 N N . ASP A 1 151 ? 15.128 -5.068 -17.322 1.00 92.62 151 ASP A N 1
ATOM 1164 C CA . ASP A 1 151 ? 14.069 -4.410 -16.545 1.00 92.62 151 ASP A CA 1
ATOM 1165 C C . ASP A 1 151 ? 14.330 -2.905 -16.393 1.00 92.62 151 ASP A C 1
ATOM 1167 O O . ASP A 1 151 ? 13.416 -2.087 -16.498 1.00 92.62 151 ASP A O 1
ATOM 1171 N N . LEU A 1 152 ? 15.585 -2.515 -16.140 1.00 94.25 152 LEU A N 1
ATOM 1172 C CA . LEU A 1 152 ? 15.960 -1.106 -16.009 1.00 94.25 152 LEU A CA 1
ATOM 1173 C C . LEU A 1 152 ? 15.784 -0.344 -17.321 1.00 94.25 152 LEU A C 1
ATOM 1175 O O . LEU A 1 152 ? 15.324 0.799 -17.295 1.00 94.25 152 LEU A O 1
ATOM 1179 N N . ARG A 1 153 ? 16.128 -0.969 -18.453 1.00 95.31 153 ARG A N 1
ATOM 1180 C CA . ARG A 1 153 ? 15.880 -0.403 -19.783 1.00 95.31 153 ARG A CA 1
ATOM 1181 C C . ARG A 1 153 ? 14.388 -0.243 -20.030 1.00 95.31 153 ARG A C 1
ATOM 1183 O O . ARG A 1 153 ? 13.972 0.850 -20.379 1.00 95.31 153 ARG A O 1
ATOM 1190 N N . LEU A 1 154 ? 13.586 -1.263 -19.728 1.00 94.81 154 LEU A N 1
ATOM 1191 C CA . LEU A 1 154 ? 12.132 -1.196 -19.862 1.00 94.81 154 LEU A CA 1
ATOM 1192 C C . LEU A 1 154 ? 11.529 -0.049 -19.036 1.00 94.81 154 LEU A C 1
ATOM 1194 O O . LEU A 1 154 ? 10.725 0.732 -19.541 1.00 94.81 154 LEU A O 1
ATOM 1198 N N . ILE A 1 155 ? 11.952 0.104 -17.776 1.00 93.88 155 ILE A N 1
ATOM 1199 C CA . ILE A 1 155 ? 11.503 1.208 -16.915 1.00 93.88 155 ILE A CA 1
ATOM 1200 C C . ILE A 1 155 ? 11.925 2.566 -17.497 1.00 93.88 155 ILE A C 1
ATOM 1202 O O . ILE A 1 155 ? 11.144 3.518 -17.444 1.00 93.88 155 ILE A O 1
ATOM 1206 N N . ALA A 1 156 ? 13.138 2.670 -18.045 1.00 95.00 156 ALA A N 1
ATOM 1207 C CA . ALA A 1 156 ? 13.620 3.891 -18.683 1.00 95.00 156 ALA A CA 1
ATOM 1208 C C . ALA A 1 156 ? 12.833 4.220 -19.963 1.00 95.00 156 ALA A C 1
ATOM 1210 O O . ALA A 1 156 ? 12.414 5.364 -20.134 1.00 95.00 156 ALA A O 1
ATOM 1211 N N . ASP A 1 157 ? 12.568 3.227 -20.809 1.00 95.75 157 ASP A N 1
ATOM 1212 C CA . ASP A 1 157 ? 11.817 3.378 -22.057 1.00 95.75 157 ASP A CA 1
ATOM 1213 C C . ASP A 1 157 ? 10.381 3.840 -21.778 1.00 95.75 157 ASP A C 1
ATOM 1215 O O . ASP A 1 157 ? 9.893 4.780 -22.407 1.00 95.75 157 ASP A O 1
ATOM 1219 N N . VAL A 1 158 ? 9.725 3.264 -20.763 1.00 94.88 158 VAL A N 1
ATOM 1220 C CA . VAL A 1 158 ? 8.410 3.720 -20.284 1.00 94.88 158 VAL A CA 1
ATOM 1221 C C . VAL A 1 158 ? 8.489 5.147 -19.740 1.00 94.88 158 VAL A C 1
ATOM 1223 O O . VAL A 1 158 ? 7.639 5.980 -20.059 1.00 94.88 158 VAL A O 1
ATOM 1226 N N . ALA A 1 159 ? 9.511 5.471 -18.945 1.00 94.69 159 ALA A N 1
ATOM 1227 C CA . ALA A 1 159 ? 9.668 6.818 -18.405 1.00 94.69 159 ALA A CA 1
ATOM 1228 C C . ALA A 1 159 ? 9.796 7.875 -19.516 1.00 94.69 159 ALA A C 1
ATOM 1230 O O . ALA A 1 159 ? 9.197 8.947 -19.413 1.00 94.69 159 ALA A O 1
ATOM 1231 N N . VAL A 1 160 ? 10.519 7.553 -20.593 1.00 95.19 160 VAL A N 1
ATOM 1232 C CA . VAL A 1 160 ? 10.651 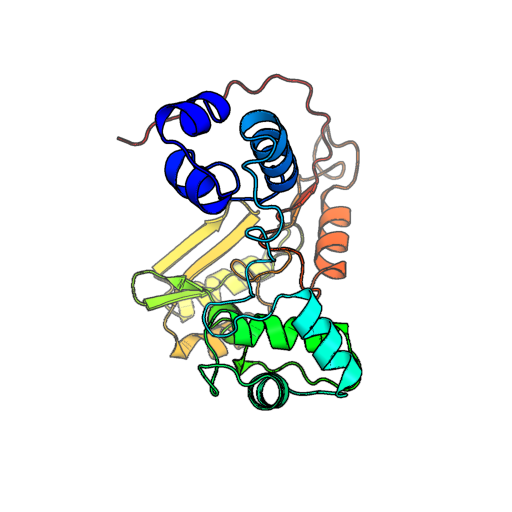8.408 -21.780 1.00 95.19 160 VAL A CA 1
ATOM 1233 C C . VAL A 1 160 ? 9.336 8.478 -22.559 1.00 95.19 160 VAL A C 1
ATOM 1235 O O . VAL A 1 160 ? 8.862 9.578 -22.842 1.00 95.19 160 VAL A O 1
ATOM 1238 N N . LYS A 1 161 ? 8.707 7.333 -22.858 1.00 95.19 161 LYS A N 1
ATOM 1239 C CA . LYS A 1 161 ? 7.465 7.241 -23.648 1.00 95.19 161 LYS A CA 1
ATOM 1240 C C . LYS A 1 161 ? 6.332 8.087 -23.068 1.00 95.19 161 LYS A C 1
ATOM 1242 O O . LYS A 1 161 ? 5.611 8.742 -23.815 1.00 95.19 161 LYS A O 1
ATOM 1247 N N . TYR A 1 162 ? 6.194 8.095 -21.745 1.00 93.81 162 TYR A N 1
ATOM 1248 C CA . TYR A 1 162 ? 5.131 8.820 -21.044 1.00 93.81 162 TYR A CA 1
ATOM 1249 C C . TYR A 1 162 ? 5.572 10.177 -20.485 1.00 93.81 162 TYR A C 1
ATOM 1251 O O . TYR A 1 162 ? 4.834 10.792 -19.716 1.00 93.81 162 TYR A O 1
ATOM 1259 N N . ASN A 1 163 ? 6.763 10.657 -20.868 1.00 92.75 163 ASN A N 1
ATOM 1260 C CA . ASN A 1 163 ? 7.326 11.935 -20.430 1.00 92.75 163 ASN A CA 1
ATOM 1261 C C . ASN A 1 163 ? 7.255 12.123 -18.900 1.00 92.75 163 ASN A C 1
ATOM 1263 O O . ASN A 1 163 ? 6.759 13.131 -18.383 1.00 92.75 163 ASN A O 1
ATOM 1267 N N . VAL A 1 164 ? 7.708 11.105 -18.162 1.00 91.88 164 VAL A N 1
ATOM 1268 C CA . VAL A 1 164 ? 7.734 11.113 -16.697 1.00 91.88 164 VAL A CA 1
ATOM 1269 C C . VAL A 1 164 ? 8.649 12.239 -16.220 1.00 91.88 164 VAL A C 1
ATOM 1271 O O . VAL A 1 164 ? 9.831 12.280 -16.551 1.00 91.88 164 VAL A O 1
ATOM 1274 N N . LYS A 1 165 ? 8.115 13.140 -15.390 1.00 91.19 165 LYS A N 1
ATOM 1275 C CA . LYS A 1 165 ? 8.835 14.345 -14.944 1.00 91.19 165 LYS A CA 1
ATOM 1276 C C . LYS A 1 165 ? 10.060 14.031 -14.088 1.00 91.19 165 LYS A C 1
ATOM 1278 O O . LYS A 1 165 ? 11.035 14.777 -14.110 1.00 91.19 165 LYS A O 1
ATOM 1283 N N . LEU A 1 166 ? 9.983 12.982 -13.267 1.00 92.19 166 LEU A N 1
ATOM 1284 C CA . LEU A 1 166 ? 11.046 12.619 -12.335 1.00 92.19 166 LEU A CA 1
ATOM 1285 C C . LEU A 1 166 ? 11.066 11.114 -12.069 1.00 92.19 166 LEU A C 1
ATOM 1287 O O . LEU A 1 166 ? 10.067 10.540 -11.643 1.00 92.19 166 LEU A O 1
ATOM 1291 N N . VAL A 1 167 ? 12.246 10.510 -12.206 1.00 94.19 167 VAL A N 1
ATOM 1292 C CA . VAL A 1 167 ? 12.531 9.154 -11.726 1.00 94.19 167 VAL A CA 1
ATOM 1293 C C . VAL A 1 167 ? 13.322 9.248 -10.423 1.00 94.19 167 VAL A C 1
ATOM 1295 O O . VAL A 1 167 ? 14.453 9.735 -10.401 1.00 94.19 167 VAL A O 1
ATOM 1298 N N . LYS A 1 168 ? 12.737 8.800 -9.306 1.00 93.00 168 LYS A N 1
ATOM 1299 C CA . LYS A 1 168 ? 13.351 8.884 -7.975 1.00 93.00 168 LYS A CA 1
ATOM 1300 C C . LYS A 1 168 ? 13.703 7.509 -7.419 1.00 93.00 168 LYS A C 1
ATOM 1302 O O . LYS A 1 168 ? 12.840 6.669 -7.194 1.00 93.00 168 LYS A O 1
ATOM 1307 N N . VAL A 1 169 ? 14.973 7.322 -7.060 1.00 92.12 169 VAL A N 1
ATOM 1308 C CA . VAL A 1 169 ? 15.392 6.183 -6.232 1.00 92.12 169 VAL A CA 1
ATOM 1309 C C . VAL A 1 169 ? 14.902 6.386 -4.796 1.00 92.12 169 VAL A C 1
ATOM 1311 O O . VAL A 1 169 ? 15.218 7.384 -4.138 1.00 92.12 169 VAL A O 1
ATOM 1314 N N . THR A 1 170 ? 14.135 5.425 -4.294 1.00 88.31 170 THR A N 1
ATOM 1315 C CA . THR A 1 170 ? 13.535 5.460 -2.958 1.00 88.31 170 THR A CA 1
ATOM 1316 C C . THR A 1 170 ? 14.408 4.749 -1.919 1.00 88.31 170 THR A C 1
ATOM 1318 O O . THR A 1 170 ? 15.188 3.843 -2.217 1.00 88.31 170 THR A O 1
ATOM 1321 N N . GLY A 1 171 ? 14.233 5.094 -0.638 1.00 84.69 171 GLY A N 1
ATOM 1322 C CA . GLY A 1 171 ? 14.971 4.457 0.464 1.00 84.69 171 GLY A CA 1
ATOM 1323 C C . GLY A 1 171 ? 14.716 2.948 0.631 1.00 84.69 171 GLY A C 1
ATOM 1324 O O . GLY A 1 171 ? 15.485 2.281 1.334 1.00 84.69 171 GLY A O 1
ATOM 1325 N N . GLY A 1 172 ? 13.664 2.426 -0.010 1.00 84.19 172 GLY A N 1
ATOM 1326 C CA . GLY A 1 172 ? 13.287 1.013 -0.043 1.00 84.19 172 GLY A CA 1
ATOM 1327 C C . GLY A 1 172 ? 13.843 0.227 -1.233 1.00 84.19 172 GLY A C 1
ATOM 1328 O O . GLY A 1 172 ? 13.321 -0.847 -1.484 1.00 84.19 172 GLY A O 1
ATOM 1329 N N . GLN A 1 173 ? 14.864 0.749 -1.934 1.00 89.56 173 GLN A N 1
ATOM 1330 C CA . GLN A 1 173 ? 15.484 0.122 -3.117 1.00 89.56 173 GLN A CA 1
ATOM 1331 C C . GLN A 1 173 ? 14.504 -0.067 -4.280 1.00 89.56 173 GLN A C 1
ATOM 1333 O O . GLN A 1 173 ? 14.375 -1.153 -4.832 1.00 89.56 173 GLN A O 1
ATOM 1338 N N . ARG A 1 174 ? 13.786 1.002 -4.633 1.00 90.06 174 ARG A N 1
ATOM 1339 C CA . ARG A 1 174 ? 12.863 1.014 -5.776 1.00 90.06 174 ARG A CA 1
ATOM 1340 C C . ARG A 1 174 ? 12.952 2.304 -6.562 1.00 90.06 174 ARG A C 1
ATOM 1342 O O . ARG A 1 174 ? 13.379 3.314 -5.996 1.00 90.06 174 ARG A O 1
ATOM 1349 N N . LEU A 1 175 ? 12.478 2.264 -7.799 1.00 92.50 175 LEU A N 1
ATOM 1350 C CA . LEU A 1 175 ? 12.306 3.423 -8.665 1.00 92.50 175 LEU A CA 1
ATOM 1351 C C . LEU A 1 175 ? 10.860 3.922 -8.596 1.00 92.50 175 LEU A C 1
ATOM 1353 O O . LEU A 1 175 ? 9.924 3.131 -8.661 1.00 92.50 175 LEU A O 1
ATOM 1357 N N . ASP A 1 176 ? 10.699 5.228 -8.416 1.00 92.38 176 ASP A N 1
ATOM 1358 C CA . ASP A 1 176 ? 9.411 5.918 -8.390 1.00 92.38 176 ASP A CA 1
ATOM 1359 C C . ASP A 1 176 ? 9.325 6.862 -9.590 1.00 92.38 176 ASP A C 1
ATOM 1361 O O . ASP A 1 176 ? 10.154 7.765 -9.726 1.00 92.38 176 ASP A O 1
ATOM 1365 N N . LEU A 1 177 ? 8.363 6.608 -10.473 1.00 93.44 177 LEU A N 1
ATOM 1366 C CA . LEU A 1 177 ? 8.072 7.392 -11.668 1.00 93.44 177 LEU A CA 1
ATOM 1367 C C . LEU A 1 177 ? 6.993 8.419 -11.317 1.00 93.44 177 LEU A C 1
ATOM 1369 O O . LEU A 1 177 ? 5.819 8.074 -11.187 1.00 93.44 177 LEU A O 1
ATOM 1373 N N . LEU A 1 178 ? 7.392 9.675 -11.128 1.00 92.44 178 LEU A N 1
ATOM 1374 C CA . LEU A 1 178 ? 6.539 10.748 -10.619 1.00 92.44 178 LEU A CA 1
ATOM 1375 C C . LEU A 1 178 ? 6.097 11.707 -11.729 1.00 92.44 178 LEU A C 1
ATOM 1377 O O . LEU A 1 178 ? 6.873 12.051 -12.623 1.00 92.44 178 LEU A O 1
ATOM 1381 N N . GLY A 1 179 ? 4.866 12.211 -11.614 1.00 89.69 179 GLY A N 1
ATOM 1382 C CA . GLY A 1 179 ? 4.311 13.194 -12.549 1.00 89.69 179 GLY A CA 1
ATOM 1383 C C . GLY A 1 179 ? 3.473 12.588 -13.675 1.00 89.69 179 GLY A C 1
ATOM 1384 O O . GLY A 1 179 ? 3.265 13.254 -14.685 1.00 89.69 179 GLY A O 1
ATOM 1385 N N . VAL A 1 180 ? 3.011 11.348 -13.509 1.00 90.69 180 VAL A N 1
ATOM 1386 C CA . VAL A 1 180 ? 2.211 10.604 -14.491 1.00 90.69 180 VAL A CA 1
ATOM 1387 C C . VAL A 1 180 ? 0.751 11.065 -14.457 1.00 90.69 180 VAL A C 1
ATOM 1389 O O . VAL A 1 180 ? 0.197 11.302 -13.381 1.00 90.69 180 VAL A O 1
ATOM 1392 N N . LYS A 1 181 ? 0.097 11.189 -15.615 1.00 90.12 181 LYS A N 1
ATOM 1393 C CA . LYS A 1 181 ? -1.334 11.522 -15.682 1.00 90.12 181 LYS A CA 1
ATOM 1394 C C . LYS A 1 181 ? -2.198 10.304 -15.358 1.00 90.12 181 LYS A C 1
ATOM 1396 O O . LYS A 1 181 ? -1.783 9.163 -15.540 1.00 90.12 181 LYS A O 1
ATOM 1401 N N . ARG A 1 182 ? -3.417 10.535 -14.869 1.00 87.12 182 ARG A N 1
ATOM 1402 C CA . ARG A 1 182 ? -4.315 9.451 -14.442 1.00 87.12 182 ARG A CA 1
ATOM 1403 C C . ARG A 1 182 ? -4.688 8.527 -15.602 1.00 87.12 182 ARG A C 1
ATOM 1405 O O . ARG A 1 182 ? -4.812 7.322 -15.403 1.00 87.12 182 ARG A O 1
ATOM 1412 N N . GLU A 1 183 ? -4.887 9.108 -16.775 1.00 88.88 183 GLU A N 1
ATOM 1413 C CA . GLU A 1 183 ? -5.363 8.447 -17.989 1.00 88.88 183 GLU A CA 1
ATOM 1414 C C . GLU A 1 183 ? -4.307 7.487 -18.551 1.00 88.88 183 GLU A C 1
ATOM 1416 O O . GLU A 1 183 ? -4.651 6.438 -19.088 1.00 88.88 183 GLU A O 1
ATOM 1421 N N . ASP A 1 184 ? -3.029 7.805 -18.336 1.00 90.12 184 ASP A N 1
ATOM 1422 C CA . ASP A 1 184 ? -1.891 7.026 -18.826 1.00 90.12 184 ASP A CA 1
ATOM 1423 C C . ASP A 1 184 ? -1.568 5.818 -17.931 1.00 90.12 184 ASP A C 1
ATOM 1425 O O . ASP A 1 184 ? -0.830 4.923 -18.340 1.00 90.12 184 ASP A O 1
ATOM 1429 N N . LEU A 1 185 ? -2.127 5.753 -16.713 1.00 87.94 185 LEU A N 1
ATOM 1430 C CA . LEU A 1 185 ? -1.816 4.695 -15.745 1.00 87.94 185 LEU A CA 1
ATOM 1431 C C . LEU A 1 185 ? -2.035 3.276 -16.291 1.00 87.94 185 LEU A C 1
ATOM 1433 O O . LEU A 1 185 ? -1.119 2.465 -16.147 1.00 87.94 185 LEU A O 1
ATOM 1437 N N . PRO A 1 186 ? -3.187 2.926 -16.904 1.00 89.38 186 PRO A N 1
ATOM 1438 C CA . PRO A 1 186 ? -3.397 1.570 -17.408 1.00 89.38 186 PRO A CA 1
ATOM 1439 C C . PRO A 1 186 ? -2.404 1.204 -18.516 1.00 89.38 186 PRO A C 1
ATOM 1441 O O . PRO A 1 186 ? -1.916 0.077 -18.550 1.00 89.38 186 PRO A O 1
ATOM 1444 N N . ALA A 1 187 ? -2.069 2.164 -19.383 1.00 91.94 187 ALA A N 1
ATOM 1445 C CA . ALA A 1 187 ? -1.139 1.957 -20.485 1.00 91.94 187 ALA A CA 1
ATOM 1446 C C . ALA A 1 187 ? 0.297 1.752 -19.973 1.00 91.94 187 ALA A C 1
ATOM 1448 O O . ALA A 1 187 ? 0.961 0.805 -20.379 1.00 91.94 187 ALA A O 1
ATOM 1449 N N . ILE A 1 188 ? 0.728 2.551 -18.991 1.00 92.56 188 ILE A N 1
ATOM 1450 C CA . ILE A 1 188 ? 2.026 2.387 -18.324 1.00 92.56 188 ILE A CA 1
ATOM 1451 C C . ILE A 1 188 ? 2.152 1.009 -17.669 1.00 92.56 188 ILE A C 1
ATOM 1453 O O . ILE A 1 188 ? 3.190 0.366 -17.797 1.00 92.56 188 ILE A O 1
ATOM 1457 N N . TRP A 1 189 ? 1.115 0.536 -16.970 1.00 91.00 189 TRP A N 1
ATOM 1458 C CA . TRP A 1 189 ? 1.144 -0.797 -16.357 1.00 91.00 189 TRP A CA 1
ATOM 1459 C C . TRP A 1 189 ? 1.174 -1.920 -17.395 1.00 91.00 189 TRP A C 1
ATOM 1461 O O . TRP A 1 189 ? 1.860 -2.918 -17.176 1.00 91.00 189 TRP A O 1
ATOM 1471 N N . SER A 1 190 ? 0.473 -1.747 -18.518 1.00 91.19 190 SER A N 1
ATOM 1472 C CA . SER A 1 190 ? 0.516 -2.686 -19.641 1.00 91.19 190 SER A CA 1
ATOM 1473 C C . SER A 1 190 ? 1.913 -2.762 -20.258 1.00 91.19 190 SER A C 1
ATOM 1475 O O . SER A 1 190 ? 2.413 -3.858 -20.490 1.00 91.19 190 SER A O 1
ATOM 1477 N N . ASP A 1 191 ? 2.554 -1.615 -20.480 1.00 92.06 191 ASP A N 1
ATOM 1478 C CA . ASP A 1 191 ? 3.888 -1.540 -21.078 1.00 92.06 191 ASP A CA 1
ATOM 1479 C C . ASP A 1 191 ? 4.986 -2.052 -20.142 1.00 92.06 191 ASP A C 1
ATOM 1481 O O . ASP A 1 191 ? 5.918 -2.717 -20.583 1.00 92.06 191 ASP A O 1
ATOM 1485 N N . LEU A 1 192 ? 4.884 -1.757 -18.842 1.00 90.81 192 LEU A N 1
ATOM 1486 C CA . LEU A 1 192 ? 5.848 -2.242 -17.857 1.00 90.81 192 LEU A CA 1
ATOM 1487 C C . LEU A 1 192 ? 5.802 -3.764 -17.712 1.00 90.81 192 LEU A C 1
ATOM 1489 O O . LEU A 1 192 ? 6.810 -4.351 -17.336 1.00 90.81 192 LEU A O 1
ATOM 1493 N N . GLY A 1 193 ? 4.638 -4.402 -17.891 1.00 87.81 193 GLY A N 1
ATOM 1494 C CA . GLY A 1 193 ? 4.462 -5.840 -17.637 1.00 87.81 193 GLY A CA 1
ATOM 1495 C C . GLY A 1 193 ? 4.812 -6.276 -16.202 1.00 87.81 193 GLY A C 1
ATOM 1496 O O . GLY A 1 193 ? 4.888 -7.466 -15.902 1.00 87.81 193 GLY A O 1
ATOM 1497 N N . MET A 1 194 ? 5.038 -5.317 -15.301 1.00 87.19 194 MET A N 1
ATOM 1498 C CA . MET A 1 194 ? 5.479 -5.521 -13.929 1.00 87.19 194 MET A CA 1
ATOM 1499 C C . MET A 1 194 ? 4.323 -5.284 -12.958 1.00 87.19 194 MET A C 1
ATOM 1501 O O . MET A 1 194 ? 3.534 -4.354 -13.145 1.00 87.19 194 MET A O 1
ATOM 1505 N N . PRO A 1 195 ? 4.244 -6.044 -11.852 1.00 86.19 195 PRO A N 1
ATOM 1506 C CA . PRO A 1 195 ? 3.250 -5.775 -10.829 1.00 86.19 195 PRO A CA 1
ATOM 1507 C C . PRO A 1 195 ? 3.553 -4.465 -10.090 1.00 86.19 195 PRO A C 1
ATOM 1509 O O . PRO A 1 195 ? 4.692 -3.994 -10.028 1.00 86.19 195 PRO A O 1
ATOM 1512 N N . SER A 1 196 ? 2.526 -3.889 -9.462 1.00 84.88 196 SER A N 1
ATOM 1513 C CA . SER A 1 196 ? 2.693 -2.688 -8.644 1.00 84.88 196 SER A CA 1
ATOM 1514 C C . SER A 1 196 ? 3.480 -2.965 -7.366 1.00 84.88 196 SER A C 1
ATOM 1516 O O . SER A 1 196 ? 3.284 -3.952 -6.656 1.00 84.88 196 SER A O 1
ATOM 1518 N N . GLY A 1 197 ? 4.357 -2.025 -7.026 1.00 79.69 197 GLY A N 1
ATOM 1519 C CA . GLY A 1 197 ? 5.119 -1.993 -5.790 1.00 79.69 197 GLY A CA 1
ATOM 1520 C C . GLY A 1 197 ? 4.263 -1.816 -4.534 1.00 79.69 197 GLY A C 1
ATOM 1521 O O . GLY A 1 197 ? 4.764 -2.075 -3.439 1.00 79.69 197 GLY A O 1
ATOM 1522 N N . TYR A 1 198 ? 3.005 -1.376 -4.649 1.00 76.88 198 TYR A N 1
ATOM 1523 C CA . TYR A 1 198 ? 2.142 -1.053 -3.504 1.00 76.88 198 TYR A CA 1
ATOM 1524 C C . TYR A 1 198 ? 2.785 -0.058 -2.520 1.00 76.88 198 TYR A C 1
ATOM 1526 O O . TYR A 1 198 ? 2.659 -0.186 -1.301 1.00 76.88 198 TYR A O 1
ATOM 1534 N N . ALA A 1 199 ? 3.493 0.954 -3.036 1.00 70.19 199 ALA A N 1
ATOM 1535 C CA . ALA A 1 199 ? 4.303 1.875 -2.229 1.00 70.19 199 ALA A CA 1
ATOM 1536 C C . ALA A 1 199 ? 3.523 2.567 -1.088 1.00 70.19 199 ALA A C 1
ATOM 1538 O O . ALA A 1 199 ? 4.096 2.862 -0.034 1.00 70.19 199 ALA A O 1
ATOM 1539 N N . TYR A 1 200 ? 2.213 2.765 -1.270 1.00 68.94 200 TYR A N 1
ATOM 1540 C CA . TYR A 1 200 ? 1.340 3.461 -0.321 1.00 68.94 200 TYR A CA 1
ATOM 1541 C C . TYR A 1 200 ? 0.159 2.625 0.184 1.00 68.94 200 TYR A C 1
ATOM 1543 O O . TYR A 1 200 ? -0.598 3.111 1.025 1.00 68.94 200 TYR A O 1
ATOM 1551 N N . ALA A 1 201 ? 0.035 1.368 -0.246 1.00 67.62 201 ALA A N 1
ATOM 1552 C CA . ALA A 1 201 ? -1.015 0.480 0.241 1.00 67.62 201 ALA A CA 1
ATOM 1553 C C . ALA A 1 201 ? -0.819 0.130 1.727 1.00 67.62 201 ALA A C 1
ATOM 1555 O O . ALA A 1 201 ? 0.291 0.230 2.286 1.00 67.62 201 ALA A O 1
ATOM 1556 N N . LYS A 1 202 ? -1.889 -0.347 2.372 1.00 68.75 202 LYS A N 1
ATOM 1557 C CA . LYS A 1 202 ? -1.815 -1.034 3.674 1.00 68.75 202 LYS A CA 1
ATOM 1558 C C . LYS A 1 202 ? -1.396 -2.501 3.492 1.00 68.75 202 LYS A C 1
ATOM 1560 O O . LYS A 1 202 ? -2.070 -3.424 3.927 1.00 68.75 202 LYS A O 1
ATOM 1565 N N . ALA A 1 203 ? -0.254 -2.700 2.846 1.00 72.00 203 ALA A N 1
ATOM 1566 C CA . ALA A 1 203 ? 0.349 -4.003 2.592 1.00 72.00 203 ALA A CA 1
ATOM 1567 C C . ALA A 1 203 ? 1.851 -3.959 2.900 1.00 72.00 203 ALA A C 1
ATOM 1569 O O . ALA A 1 203 ? 2.381 -2.915 3.306 1.00 72.00 203 ALA A O 1
ATOM 1570 N N . LEU A 1 204 ? 2.548 -5.084 2.709 1.00 76.06 204 LEU A N 1
ATOM 1571 C CA . LEU A 1 204 ? 4.005 -5.084 2.741 1.00 76.06 204 LEU A CA 1
ATOM 1572 C C . LEU A 1 204 ? 4.540 -4.129 1.669 1.00 76.06 204 LEU A C 1
ATOM 1574 O O . LEU A 1 204 ? 4.457 -4.397 0.465 1.00 76.06 204 LEU A O 1
ATOM 1578 N N . ARG A 1 205 ? 5.116 -3.013 2.126 1.00 76.00 205 ARG A N 1
ATOM 1579 C CA . ARG A 1 205 ? 5.549 -1.954 1.217 1.00 76.00 205 ARG A CA 1
ATOM 1580 C C . ARG A 1 205 ? 6.827 -2.323 0.516 1.00 76.00 205 ARG A C 1
ATOM 1582 O O . ARG A 1 205 ? 6.841 -2.285 -0.696 1.00 76.00 205 ARG A O 1
ATOM 1589 N N . THR A 1 206 ? 7.880 -2.652 1.257 1.00 80.88 206 THR A N 1
ATOM 1590 C CA . THR A 1 206 ? 9.217 -2.920 0.709 1.00 80.88 206 THR A CA 1
ATOM 1591 C C . THR A 1 206 ? 9.970 -3.875 1.624 1.00 80.88 206 THR A C 1
ATOM 1593 O O . THR A 1 206 ? 9.940 -3.681 2.848 1.00 80.88 206 THR A O 1
ATOM 1596 N N . VAL A 1 207 ? 10.720 -4.810 1.039 1.00 86.69 207 VAL A N 1
ATOM 1597 C CA . VAL A 1 207 ? 11.772 -5.555 1.735 1.00 86.69 207 VAL A CA 1
ATOM 1598 C C . VAL A 1 207 ? 13.117 -5.025 1.271 1.00 86.69 207 VAL A C 1
ATOM 1600 O O . VAL A 1 207 ? 13.515 -5.218 0.129 1.00 86.69 207 VAL A O 1
ATOM 1603 N N . LYS A 1 208 ? 13.813 -4.324 2.167 1.00 89.31 208 LYS A N 1
ATOM 1604 C CA . LYS A 1 208 ? 15.153 -3.816 1.883 1.00 89.31 208 LYS A CA 1
ATOM 1605 C C . LYS A 1 208 ? 16.179 -4.888 2.218 1.00 89.31 208 LYS A C 1
ATOM 1607 O O . LYS A 1 208 ? 16.229 -5.326 3.370 1.00 89.31 208 LYS A O 1
ATOM 1612 N N . THR A 1 209 ? 17.018 -5.242 1.258 1.00 89.69 209 THR A N 1
ATOM 1613 C CA . THR A 1 209 ? 18.078 -6.239 1.423 1.00 89.69 209 THR A CA 1
ATOM 1614 C C . THR A 1 209 ? 19.449 -5.588 1.252 1.00 89.69 209 THR A C 1
ATOM 1616 O O . THR A 1 209 ? 19.596 -4.573 0.570 1.00 89.69 209 THR A O 1
ATOM 1619 N N . CYS A 1 210 ? 20.480 -6.106 1.917 1.00 90.25 210 CYS A N 1
ATOM 1620 C CA . CYS A 1 210 ? 21.850 -5.858 1.465 1.00 90.25 210 CYS A CA 1
ATOM 1621 C C . CYS A 1 210 ? 22.257 -6.950 0.473 1.00 90.25 210 CYS A C 1
ATOM 1623 O O . CYS A 1 210 ? 21.604 -7.988 0.397 1.00 90.25 210 CYS A O 1
ATOM 1625 N N . VAL A 1 211 ? 23.385 -6.754 -0.212 1.00 88.94 211 VAL A N 1
ATOM 1626 C CA . VAL A 1 211 ? 23.919 -7.720 -1.189 1.00 88.94 211 VAL A CA 1
ATOM 1627 C C . VAL A 1 211 ? 24.301 -9.089 -0.587 1.00 88.94 211 VAL A C 1
ATOM 1629 O O . VAL A 1 211 ? 24.645 -10.010 -1.318 1.00 88.94 211 VAL A O 1
ATOM 1632 N N . GLY A 1 212 ? 24.233 -9.245 0.742 1.00 89.81 212 GLY A N 1
ATOM 1633 C CA . GLY A 1 212 ? 24.373 -10.534 1.426 1.00 89.81 212 GLY A CA 1
ATOM 1634 C C . GLY A 1 212 ? 25.752 -11.182 1.281 1.00 89.81 212 GLY A C 1
ATOM 1635 O O . GLY A 1 212 ? 26.722 -10.529 0.903 1.00 89.81 212 GLY A O 1
ATOM 1636 N N . SER A 1 213 ? 25.831 -12.476 1.598 1.00 89.19 213 SER A N 1
ATOM 1637 C CA . SER A 1 213 ? 27.044 -13.298 1.451 1.00 89.19 213 SER A CA 1
ATOM 1638 C C . SER A 1 213 ? 27.468 -13.533 -0.001 1.00 89.19 213 SER A C 1
ATOM 1640 O O . SER A 1 213 ? 28.582 -13.985 -0.228 1.00 89.19 213 SER A O 1
ATOM 1642 N N . GLN A 1 214 ? 26.608 -13.230 -0.980 1.00 86.88 214 GLN A N 1
ATOM 1643 C CA . GLN A 1 214 ? 26.927 -13.411 -2.398 1.00 86.88 214 GLN A CA 1
ATOM 1644 C C . GLN A 1 214 ? 27.975 -12.408 -2.898 1.00 86.88 214 GLN A C 1
ATOM 1646 O O . GLN A 1 214 ? 28.829 -12.772 -3.696 1.00 86.88 214 GLN A O 1
ATOM 1651 N N . PHE A 1 215 ? 27.935 -11.162 -2.410 1.00 89.50 215 PHE A N 1
ATOM 1652 C CA . PHE A 1 215 ? 28.851 -10.105 -2.862 1.00 89.50 215 PHE A CA 1
ATOM 1653 C C . PHE A 1 215 ? 29.550 -9.353 -1.722 1.00 89.50 215 PHE A C 1
ATOM 1655 O O . PHE A 1 215 ? 30.605 -8.756 -1.931 1.00 89.50 215 PHE A O 1
ATOM 1662 N N . CYS A 1 216 ? 28.986 -9.325 -0.507 1.00 90.25 216 CYS A N 1
ATOM 1663 C CA . CYS A 1 216 ? 29.603 -8.609 0.607 1.00 90.25 216 CYS A CA 1
ATOM 1664 C C . CYS A 1 216 ? 30.621 -9.499 1.316 1.00 90.25 216 CYS A C 1
ATOM 1666 O O . CYS A 1 216 ? 30.260 -10.538 1.862 1.00 90.25 216 CYS A O 1
ATOM 1668 N N . ARG A 1 217 ? 31.859 -9.009 1.456 1.00 90.88 217 ARG A N 1
ATOM 1669 C CA . ARG A 1 217 ? 32.907 -9.636 2.282 1.00 90.88 217 ARG A CA 1
ATOM 1670 C C . ARG A 1 217 ? 32.465 -9.924 3.728 1.00 90.88 217 ARG A C 1
ATOM 1672 O O . ARG A 1 217 ? 32.966 -10.857 4.341 1.00 90.88 217 ARG A O 1
ATOM 1679 N N . PHE A 1 218 ? 31.547 -9.127 4.279 1.00 89.25 218 PHE A N 1
ATOM 1680 C CA . PHE A 1 218 ? 31.007 -9.288 5.640 1.00 89.25 218 PHE A CA 1
ATOM 1681 C C . PHE A 1 218 ? 29.642 -9.988 5.677 1.00 89.25 218 PHE A C 1
ATOM 1683 O O . PHE A 1 218 ? 29.001 -10.050 6.728 1.00 89.25 218 PHE A O 1
ATOM 1690 N N . GLY A 1 219 ? 29.143 -10.445 4.529 1.00 84.38 219 GLY A N 1
ATOM 1691 C CA . GLY A 1 219 ? 27.843 -11.081 4.431 1.00 84.38 219 GLY A CA 1
ATOM 1692 C C . GLY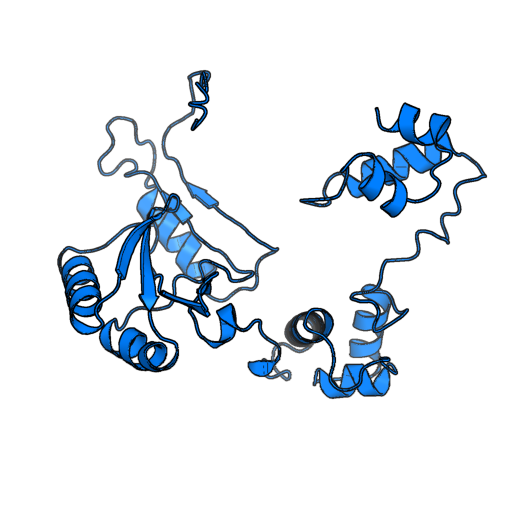 A 1 219 ? 27.872 -12.468 5.060 1.00 84.38 219 GLY A C 1
ATOM 1693 O O . GLY A 1 219 ? 28.585 -13.347 4.598 1.00 84.38 219 GLY A O 1
ATOM 1694 N N . THR A 1 220 ? 27.069 -12.67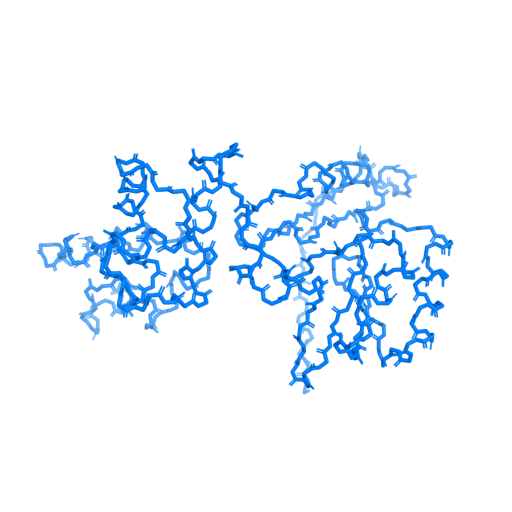4 6.102 1.00 86.88 220 THR A N 1
ATOM 1695 C CA . THR A 1 220 ? 26.982 -13.978 6.784 1.00 86.88 220 THR A CA 1
ATOM 1696 C C . THR A 1 220 ? 25.945 -14.919 6.176 1.00 86.88 220 THR A C 1
ATOM 1698 O O . THR A 1 220 ? 26.045 -16.130 6.341 1.00 86.88 220 THR A O 1
ATOM 1701 N N . LYS A 1 221 ? 24.923 -14.375 5.507 1.00 89.00 221 LYS A N 1
ATOM 1702 C CA . LYS A 1 221 ? 23.796 -15.121 4.934 1.00 89.00 221 LYS A CA 1
ATOM 1703 C C . LYS A 1 221 ? 23.317 -14.475 3.635 1.00 89.00 221 LYS A C 1
ATOM 1705 O O . LYS A 1 221 ? 23.602 -13.300 3.376 1.00 89.00 221 LYS A O 1
ATOM 1710 N N . ASP A 1 222 ? 22.530 -15.222 2.867 1.00 89.69 222 ASP A N 1
ATOM 1711 C CA . ASP A 1 222 ? 21.838 -14.704 1.690 1.00 89.69 222 ASP A CA 1
ATOM 1712 C C . ASP A 1 222 ? 20.668 -13.790 2.097 1.00 89.69 222 ASP A C 1
ATOM 1714 O O . ASP A 1 222 ? 19.554 -14.224 2.399 1.00 89.69 222 ASP A O 1
ATOM 1718 N N . SER A 1 223 ? 20.944 -12.486 2.136 1.00 89.31 223 SER A N 1
ATOM 1719 C CA . SER A 1 223 ? 19.931 -11.468 2.407 1.00 89.31 223 SER A CA 1
ATOM 1720 C C . SER A 1 223 ? 18.986 -11.223 1.235 1.00 89.31 223 SER A C 1
ATOM 1722 O O . SER A 1 223 ? 17.834 -10.864 1.497 1.00 89.31 223 SER A O 1
ATOM 1724 N N . MET A 1 224 ? 19.452 -11.375 -0.010 1.00 90.50 224 MET A N 1
ATOM 1725 C CA . MET A 1 224 ? 18.673 -11.046 -1.206 1.00 90.50 224 MET A CA 1
ATOM 1726 C C . MET A 1 224 ? 17.634 -12.129 -1.483 1.00 90.50 224 MET A C 1
ATOM 1728 O O . MET A 1 224 ? 16.448 -11.810 -1.561 1.00 90.50 224 MET A O 1
ATOM 1732 N N . GLY A 1 225 ? 18.041 -13.403 -1.514 1.00 91.00 225 GLY A N 1
ATOM 1733 C CA . GLY A 1 225 ? 17.127 -14.530 -1.711 1.00 91.00 225 GLY A CA 1
ATOM 1734 C C . GLY A 1 225 ? 16.042 -14.583 -0.637 1.00 91.00 225 GLY A C 1
ATOM 1735 O O . GLY A 1 225 ? 14.852 -14.627 -0.952 1.00 91.00 225 GLY A O 1
ATOM 1736 N N . MET A 1 226 ? 16.422 -14.442 0.638 1.00 90.00 226 MET A N 1
ATOM 1737 C CA . MET A 1 226 ? 15.455 -14.366 1.740 1.00 90.00 226 MET A CA 1
ATOM 1738 C C . MET A 1 226 ? 14.494 -13.178 1.588 1.00 90.00 226 MET A C 1
ATOM 1740 O O . MET A 1 226 ? 13.301 -13.310 1.859 1.00 90.00 226 MET A O 1
ATOM 1744 N N . GLY A 1 227 ? 14.990 -12.017 1.149 1.00 88.50 227 GLY A N 1
ATOM 1745 C CA . GLY A 1 227 ? 14.146 -10.845 0.937 1.00 88.50 227 GLY A CA 1
ATOM 1746 C C . GLY A 1 227 ? 13.121 -11.038 -0.178 1.00 88.50 227 GLY A C 1
ATOM 1747 O O . GLY A 1 227 ? 11.961 -10.673 0.001 1.00 88.50 227 GLY A O 1
ATOM 1748 N N . ILE A 1 228 ? 13.525 -11.670 -1.283 1.00 90.00 228 ILE A N 1
ATOM 1749 C CA . ILE A 1 228 ? 12.637 -12.015 -2.398 1.00 90.00 228 ILE A CA 1
ATOM 1750 C C . ILE A 1 228 ? 11.558 -13.001 -1.938 1.00 90.00 228 ILE A C 1
ATOM 1752 O O . ILE A 1 228 ? 10.383 -12.788 -2.232 1.00 90.00 228 ILE A O 1
ATOM 1756 N N . VAL A 1 229 ? 11.931 -14.048 -1.194 1.00 90.00 229 VAL A N 1
ATOM 1757 C CA . VAL A 1 229 ? 10.980 -15.045 -0.670 1.00 90.00 229 VAL A CA 1
ATOM 1758 C C . VAL A 1 229 ? 9.952 -14.389 0.248 1.00 90.00 229 VAL A C 1
ATOM 1760 O O . VAL A 1 229 ? 8.755 -14.588 0.053 1.00 90.00 229 VAL A O 1
ATOM 1763 N N . LEU A 1 230 ? 10.402 -13.567 1.201 1.00 87.81 230 LEU A N 1
ATOM 1764 C CA . LEU A 1 230 ? 9.516 -12.836 2.111 1.00 87.81 230 LEU A CA 1
ATOM 1765 C C . LEU A 1 230 ? 8.572 -11.900 1.360 1.00 87.81 230 LEU A C 1
ATOM 1767 O O . LEU A 1 230 ? 7.393 -11.806 1.689 1.00 87.81 230 LEU A O 1
ATOM 1771 N N . GLU A 1 231 ? 9.083 -11.191 0.356 1.00 85.69 231 GLU A N 1
ATOM 1772 C CA . GLU A 1 231 ? 8.273 -10.260 -0.415 1.00 85.69 231 GLU A CA 1
ATOM 1773 C C . GLU A 1 231 ? 7.246 -10.991 -1.282 1.00 85.69 231 GLU A C 1
ATOM 1775 O O . GLU A 1 231 ? 6.107 -10.539 -1.354 1.00 85.69 231 GLU A O 1
ATOM 1780 N N . LYS A 1 232 ? 7.597 -12.127 -1.896 1.00 86.19 232 LYS A N 1
ATOM 1781 C CA . LYS A 1 232 ? 6.669 -12.953 -2.684 1.00 86.19 232 LYS A CA 1
ATOM 1782 C C . LYS A 1 232 ? 5.608 -13.626 -1.813 1.00 86.19 232 LYS A C 1
ATOM 1784 O O . LYS A 1 232 ? 4.437 -13.557 -2.163 1.00 86.19 232 LYS A O 1
ATOM 1789 N N . SER A 1 233 ? 5.980 -14.197 -0.666 1.00 82.12 233 SER A N 1
ATOM 1790 C CA . SER A 1 233 ? 5.039 -14.906 0.219 1.00 82.12 233 SER A CA 1
ATOM 1791 C C . SER A 1 233 ? 3.972 -13.998 0.833 1.00 82.12 233 SER A C 1
ATOM 1793 O O . SER A 1 233 ? 2.886 -14.449 1.181 1.00 82.12 233 SER A O 1
ATOM 1795 N N . THR A 1 234 ? 4.268 -12.706 0.941 1.00 72.06 234 THR A N 1
ATOM 1796 C CA . THR A 1 234 ? 3.364 -11.688 1.494 1.00 72.06 234 THR A CA 1
ATOM 1797 C C . THR A 1 234 ? 2.780 -10.761 0.423 1.00 72.06 234 THR A C 1
ATOM 1799 O O . THR A 1 234 ? 2.036 -9.828 0.740 1.00 72.06 234 THR A O 1
ATOM 1802 N N . SER A 1 235 ? 3.099 -10.989 -0.858 1.00 58.06 235 SER A N 1
ATOM 1803 C CA . SER A 1 235 ? 2.509 -10.256 -1.982 1.00 58.06 235 SER A CA 1
ATOM 1804 C C . SER A 1 235 ? 1.058 -10.699 -2.161 1.00 58.06 235 SER A C 1
ATOM 1806 O O . SER A 1 235 ? 0.779 -11.650 -2.875 1.00 58.06 235 SER A O 1
ATOM 1808 N N . GLY A 1 236 ? 0.136 -10.021 -1.477 1.00 52.84 236 GLY A N 1
ATOM 1809 C CA . GLY A 1 236 ? -1.306 -10.286 -1.552 1.00 52.84 236 GLY A CA 1
ATOM 1810 C C . GLY A 1 236 ? -2.002 -10.297 -0.193 1.00 52.84 236 GLY A C 1
ATOM 1811 O O . GLY A 1 236 ? -3.206 -10.085 -0.125 1.00 52.84 236 GLY A O 1
ATOM 1812 N N . SER A 1 237 ? -1.256 -10.461 0.902 1.00 50.94 237 SER A N 1
ATOM 1813 C CA . SER A 1 237 ? -1.813 -10.442 2.256 1.00 50.94 237 SER A CA 1
ATOM 1814 C C . SER A 1 237 ? -1.887 -9.009 2.796 1.00 50.94 237 SER A C 1
ATOM 1816 O O . SER A 1 237 ? -0.884 -8.290 2.871 1.00 50.94 237 SER A O 1
ATOM 1818 N N . THR A 1 238 ? -3.077 -8.587 3.226 1.00 44.50 238 THR A N 1
ATOM 1819 C CA . THR A 1 238 ? -3.285 -7.351 3.992 1.00 44.50 238 THR A CA 1
ATOM 1820 C C . THR A 1 238 ? -2.528 -7.431 5.315 1.00 44.50 238 THR A C 1
ATOM 1822 O O . THR A 1 238 ? -2.956 -8.072 6.272 1.00 44.50 238 THR A O 1
ATOM 1825 N N . CYS A 1 239 ? -1.364 -6.789 5.366 1.00 41.09 239 CYS A N 1
ATOM 1826 C CA . CYS A 1 239 ? -0.568 -6.649 6.579 1.00 41.09 239 CYS A CA 1
ATOM 1827 C C . CYS A 1 239 ? -1.022 -5.434 7.403 1.00 41.09 239 CYS A C 1
ATOM 1829 O O . CYS A 1 239 ? -1.544 -4.454 6.870 1.00 41.09 239 CYS A O 1
ATOM 1831 N N . ARG A 1 240 ? -0.743 -5.453 8.717 1.00 35.97 240 ARG A N 1
ATOM 1832 C CA . ARG A 1 240 ? -0.917 -4.284 9.603 1.00 35.97 240 ARG A CA 1
ATOM 1833 C C . ARG A 1 240 ? -0.320 -3.013 8.958 1.00 35.97 240 ARG A C 1
ATOM 1835 O O . ARG A 1 240 ? 0.696 -3.111 8.260 1.00 35.97 240 ARG A O 1
ATOM 1842 N N . PRO A 1 241 ? -0.900 -1.819 9.200 1.00 36.47 241 PRO A N 1
ATOM 1843 C CA . PRO A 1 241 ? -0.543 -0.607 8.469 1.00 36.47 241 PRO A CA 1
ATOM 1844 C C . PRO A 1 241 ? 0.969 -0.342 8.473 1.00 36.47 241 PRO A C 1
ATOM 1846 O O . PRO A 1 241 ? 1.589 -0.253 9.531 1.00 36.47 241 PRO A O 1
ATOM 1849 N N . SER A 1 242 ? 1.550 -0.152 7.283 1.00 44.69 242 SER A N 1
ATOM 1850 C CA . SER A 1 242 ? 2.931 0.312 7.055 1.00 44.69 242 SER A CA 1
ATOM 1851 C C . SER A 1 242 ? 4.078 -0.617 7.489 1.00 44.69 242 SER A C 1
ATOM 1853 O O . SER A 1 242 ? 5.117 -0.140 7.949 1.00 44.69 242 SER A O 1
ATOM 1855 N N . SER A 1 243 ? 3.960 -1.932 7.286 1.00 47.28 243 SER A N 1
ATOM 1856 C CA . SER A 1 243 ? 5.105 -2.818 7.525 1.00 47.28 243 SER A CA 1
ATOM 1857 C C . SER A 1 243 ? 6.227 -2.578 6.492 1.00 47.28 243 SER A C 1
ATOM 1859 O O . SER A 1 243 ? 6.035 -2.641 5.273 1.00 47.28 243 SER A O 1
ATOM 1861 N N . ARG A 1 244 ? 7.417 -2.225 6.991 1.00 51.66 244 ARG A N 1
ATOM 1862 C CA . ARG A 1 244 ? 8.666 -2.133 6.222 1.00 51.66 244 ARG A CA 1
ATOM 1863 C C . ARG A 1 244 ? 9.635 -3.129 6.822 1.00 51.66 244 ARG A C 1
ATOM 1865 O O . ARG A 1 244 ? 9.929 -3.045 8.012 1.00 51.66 244 ARG A O 1
ATOM 1872 N N . TRP A 1 245 ? 10.143 -4.029 5.997 1.00 51.47 245 TRP A N 1
ATOM 1873 C CA . TRP A 1 245 ? 11.028 -5.083 6.461 1.00 51.47 245 TRP A CA 1
ATOM 1874 C C . TRP A 1 245 ? 12.435 -4.817 5.957 1.00 51.47 245 TRP A C 1
ATOM 1876 O O . TRP A 1 245 ? 12.649 -4.297 4.859 1.00 51.47 245 TRP A O 1
ATOM 1886 N N . ARG A 1 246 ? 13.406 -5.132 6.806 1.00 54.03 246 ARG A N 1
ATOM 1887 C CA . ARG A 1 246 ? 14.821 -4.993 6.503 1.00 54.03 246 ARG A CA 1
ATOM 1888 C C . ARG A 1 246 ? 15.494 -6.320 6.799 1.00 54.03 246 ARG A C 1
ATOM 1890 O O . ARG A 1 246 ? 15.468 -6.776 7.935 1.00 54.03 246 ARG A O 1
ATOM 1897 N N . SER A 1 247 ? 16.122 -6.884 5.780 1.00 51.94 247 SER A N 1
ATOM 1898 C CA . SER A 1 247 ? 17.012 -8.032 5.888 1.00 51.94 247 SER A CA 1
ATOM 1899 C C . SER A 1 247 ? 18.452 -7.531 5.767 1.00 51.94 247 SER A C 1
ATOM 1901 O O . SER A 1 247 ? 18.810 -6.889 4.778 1.00 51.94 247 SER A O 1
ATOM 1903 N N . THR A 1 248 ? 19.274 -7.767 6.790 1.00 50.16 248 THR A N 1
ATOM 1904 C CA . THR A 1 248 ? 20.698 -7.390 6.805 1.00 50.16 248 THR A CA 1
ATOM 1905 C C . THR A 1 248 ? 21.558 -8.570 7.240 1.00 50.16 248 THR A C 1
ATOM 1907 O O . THR A 1 248 ? 21.368 -9.086 8.336 1.00 50.16 248 THR A O 1
ATOM 1910 N N . ALA A 1 249 ? 22.539 -8.947 6.418 1.00 44.44 249 ALA A N 1
ATOM 1911 C CA . ALA A 1 249 ? 23.481 -10.040 6.683 1.00 44.44 249 ALA A CA 1
ATOM 1912 C C . ALA A 1 249 ? 24.673 -9.661 7.585 1.00 44.44 249 ALA A C 1
ATOM 1914 O O . ALA A 1 249 ? 25.554 -10.493 7.801 1.00 44.44 249 ALA A O 1
ATOM 1915 N N . VAL A 1 250 ? 24.735 -8.425 8.089 1.00 38.41 250 VAL A N 1
ATOM 1916 C CA . VAL A 1 250 ? 25.850 -7.915 8.905 1.00 38.41 250 VAL A CA 1
ATOM 1917 C C . VAL A 1 250 ? 25.373 -7.724 10.345 1.00 38.41 250 VAL A C 1
ATOM 1919 O O . VAL A 1 250 ? 24.353 -7.068 10.569 1.00 38.41 250 VAL A O 1
ATOM 1922 N N . ARG A 1 251 ? 26.104 -8.269 11.330 1.00 41.00 251 ARG A N 1
ATOM 1923 C CA . ARG A 1 251 ? 25.883 -7.937 12.749 1.00 41.00 251 ARG A CA 1
ATOM 1924 C C . ARG A 1 251 ? 26.260 -6.472 12.970 1.00 41.00 251 ARG A C 1
ATOM 1926 O O . ARG A 1 251 ? 27.379 -6.074 12.670 1.00 41.00 251 ARG A O 1
ATOM 1933 N N . ALA A 1 252 ? 25.334 -5.669 13.487 1.00 43.50 252 ALA A N 1
ATOM 1934 C CA . ALA A 1 252 ? 25.619 -4.286 13.849 1.00 43.50 252 ALA A CA 1
ATOM 1935 C C . ALA A 1 252 ? 26.581 -4.256 15.050 1.00 43.50 252 ALA A C 1
ATOM 1937 O O . ALA A 1 252 ? 26.161 -4.491 16.177 1.00 43.50 252 ALA A O 1
ATOM 1938 N N . THR A 1 253 ? 27.864 -3.988 14.811 1.00 39.34 253 THR A N 1
ATOM 1939 C CA . THR A 1 253 ? 28.900 -3.893 15.858 1.00 39.34 253 THR A CA 1
ATOM 1940 C C . THR A 1 253 ? 29.481 -2.484 16.020 1.00 39.34 253 THR A C 1
ATOM 1942 O O . THR A 1 253 ? 30.559 -2.333 16.580 1.00 39.34 253 THR A O 1
ATOM 1945 N N . ALA A 1 254 ? 28.782 -1.424 15.593 1.00 36.25 254 ALA A N 1
ATOM 1946 C CA . ALA A 1 254 ? 29.255 -0.051 15.800 1.00 36.25 254 ALA A CA 1
ATOM 1947 C C . ALA A 1 254 ? 28.124 0.925 16.189 1.00 36.25 254 ALA A C 1
ATOM 1949 O O . ALA A 1 254 ? 27.056 0.900 15.565 1.00 36.25 254 ALA A O 1
ATOM 1950 N N . PRO A 1 255 ? 28.337 1.819 17.178 1.00 38.44 255 PRO A N 1
ATOM 1951 C CA . PRO A 1 255 ? 27.352 2.820 17.569 1.00 38.44 255 PRO A CA 1
ATOM 1952 C C . PRO A 1 255 ? 27.245 3.892 16.476 1.00 38.44 255 PRO A C 1
ATOM 1954 O O . PRO A 1 255 ? 28.180 4.649 16.214 1.00 38.44 255 PRO A O 1
ATOM 1957 N N . SER A 1 256 ? 26.092 3.970 15.810 1.00 39.31 256 SER A N 1
ATOM 1958 C CA . SER A 1 256 ? 25.864 4.957 14.755 1.00 39.31 256 SER A CA 1
ATOM 1959 C C . SER A 1 256 ? 25.764 6.370 15.347 1.00 39.31 256 SER A C 1
ATOM 1961 O O . SER A 1 256 ? 24.717 6.748 15.877 1.00 39.31 256 SER A O 1
ATOM 1963 N N . ARG A 1 257 ? 26.811 7.195 15.216 1.00 38.91 257 ARG A N 1
ATOM 1964 C CA . ARG A 1 257 ? 26.681 8.653 15.373 1.00 38.91 257 ARG A CA 1
ATOM 1965 C C . ARG A 1 257 ? 25.887 9.197 14.182 1.00 38.91 257 ARG A C 1
ATOM 1967 O O . ARG A 1 257 ? 26.442 9.445 13.116 1.00 38.91 257 ARG A O 1
ATOM 1974 N N . ARG A 1 258 ? 24.571 9.369 14.340 1.00 36.25 258 ARG A N 1
ATOM 1975 C CA . ARG A 1 258 ? 23.743 10.086 13.357 1.00 36.25 258 ARG A CA 1
ATOM 1976 C C . ARG A 1 258 ? 24.085 11.575 13.417 1.00 36.25 258 ARG A C 1
ATOM 1978 O O . ARG A 1 258 ? 23.590 12.276 14.292 1.00 36.25 258 ARG A O 1
ATOM 1985 N N . ARG A 1 259 ? 24.892 12.077 12.480 1.00 35.47 259 ARG A N 1
ATOM 1986 C CA . ARG A 1 259 ? 24.936 13.519 12.201 1.00 35.47 259 ARG A CA 1
ATOM 1987 C C . ARG A 1 259 ? 23.651 13.879 11.454 1.00 35.47 259 ARG A C 1
ATOM 1989 O O . ARG A 1 259 ? 23.433 13.406 10.341 1.00 35.47 259 ARG A O 1
ATOM 1996 N N . ARG A 1 260 ? 22.763 14.649 12.092 1.00 29.83 260 ARG A N 1
ATOM 1997 C CA . ARG A 1 260 ? 21.660 15.319 11.391 1.00 29.83 260 ARG A CA 1
ATOM 1998 C C . ARG A 1 260 ? 22.284 16.420 10.542 1.00 29.83 260 ARG A C 1
ATOM 2000 O O . ARG A 1 260 ? 22.887 17.330 11.092 1.00 29.83 260 ARG A O 1
ATOM 2007 N N . ILE A 1 261 ? 22.137 16.324 9.229 1.00 35.84 261 ILE A N 1
ATOM 2008 C CA . ILE A 1 261 ? 22.265 17.487 8.357 1.00 35.84 261 ILE A CA 1
ATOM 2009 C C . ILE A 1 261 ? 20.888 18.151 8.398 1.00 35.84 261 ILE A C 1
ATOM 2011 O O . ILE A 1 261 ? 19.903 17.553 7.964 1.00 35.84 261 ILE A O 1
ATOM 2015 N N . SER A 1 262 ? 20.799 19.320 9.028 1.00 32.66 262 SER A N 1
ATOM 2016 C CA . SER A 1 262 ? 19.648 20.210 8.895 1.00 32.66 262 SER A CA 1
ATOM 2017 C C . SER A 1 262 ? 19.674 20.791 7.485 1.00 32.66 262 SER A C 1
ATOM 2019 O O . SER A 1 262 ? 20.674 21.387 7.095 1.00 32.66 262 SER A O 1
ATOM 2021 N N . ALA A 1 263 ? 18.607 20.580 6.719 1.00 34.25 263 ALA A N 1
ATOM 2022 C CA . ALA A 1 263 ? 18.363 21.381 5.530 1.00 34.25 263 ALA A CA 1
ATOM 2023 C C . ALA A 1 263 ? 17.929 22.774 6.005 1.00 34.25 263 ALA A C 1
ATOM 2025 O O . ALA A 1 263 ? 17.003 22.863 6.818 1.00 34.25 263 ALA A O 1
ATOM 2026 N N . SER A 1 264 ? 18.668 23.798 5.582 1.00 35.31 264 SER A N 1
ATOM 2027 C CA . SER A 1 264 ? 18.330 25.216 5.723 1.00 35.31 264 SER A CA 1
ATOM 2028 C C . SER A 1 264 ? 17.103 25.581 4.897 1.00 35.31 264 SER A C 1
ATOM 2030 O O . SER A 1 264 ? 16.904 24.947 3.834 1.00 35.31 264 SER A O 1
#

Radius of gyration: 23.21 Å; chains: 1; bounding box: 61×43×65 Å

Organism: NCBI:txid425004

pLDDT: mean 78.43, std 15.85, range [29.83, 95.75]

Secondary structure (DSSP, 8-state):
-HHHHHHHH---SHHHHHHHH-TTSSS-TTHHHHHHHHHHHHGGG--TTTT----SSTT-SS-HHHHHHHHHHTT--SHHHHHHHTT-SSSS--TTHHHHHHHHHHHH-TTT----GGGS-HHHHSSSEEPTTS-EEE-B--GGG---HHHHHHHHHHHHHTT-SEEEEETTTEEEEEEE-TTTHHHHHHHH---B--TTSSS--EEEE--HHHH-TT--S-HHHHHHHHHHHTTT--PSTT-EEEE--S---S----------